Protein 9K4Q (pdb70)

Radius of gyration: 16.28 Å; Cα contacts (8 Å, |Δi|>4): 215; chains: 2; bounding box: 32×43×27 Å

Solvent-accessible surface area: 9450 Å² total; per-residue (Å²): 72,34,75,22,92,87,2,0,80,43,0,6,109,10,0,107,109,52,49,63,139,80,0,8,74,0,0,69,94,0,37,104,16,182,44,40,204,58,1,17,102,17,0,0,62,34,15,83,116,46,70,82,16,83,0,0,50,55,1,6,24,0,1,1,0,56,68,57,62,92,117,133,59,0,63,105,17,0,73,109,0,13,102,66,7,84,134,142,58,170,93,6,91,118,28,0,76,51,1,4,82,6,0,108,106,51,64,74,125,59,0,15,78,0,0,88,102,0,37,108,11,175,47,27,180,46,1,16,77,20,1,1,81,20,16,77,107,43,62,102,11,53,0,0,47,39,1,6,24,0,1,3,0,48,76,62,67,88,71,133,43,0,62,118,17,0,91,90,0,15,85,61,6,89,145,131,61,186

B-factor: mean 25.42, std 8.66, range [9.11, 54.45]

Foldseek 3Di:
DDFPLVLLVLLLVLCVVVPVVLLNVLSVQLSVDDDLVSNLVSLVVSCVVPVPDPSSVLSNVLSVCVVVVNRVVSSVSSVVVSVVSVVVVD/DLLVLLVLLLVLCVVVPPVLLNVLSVQLSVDPDLVSNLVSLVVSCVVPVPDPSSVLSNVLSVCVVVVNNVVSSVSSVVVSVVSVVVVD

Secondary structure (DSSP, 8-state):
--SHHHHHHHHHHHHHHHT-HHHHHHHHHHHT-SSHHHHHHHHHHHHHH-TT-HHHHHHHHHHHHHHTT-HHHHHHHHHHHHHHHHHHH-/-HHHHHHHHHHHHHHTT-HHHHHHHHHHHT-SSHHHHHHHHHHHHHH-TT-HHHHHHHHHHHHHHTT-HHHHHHHHHHHHHHHHHHH-

Sequence (178 aa):
GGTFKELLEEVEKLAKQLGYEEAVEAVKKVKNSKSTREEMQIVVEYLRIDPDNIVLRKLDFAVHLKDQGKEEEAKKVLEKLIEELKKQLETFKELLEEVEKLAKQLGYEEAVEAVKKVKNSKSTREEMQIVVEYLRIDPDNIVLRKLDFAVHLKDQGKE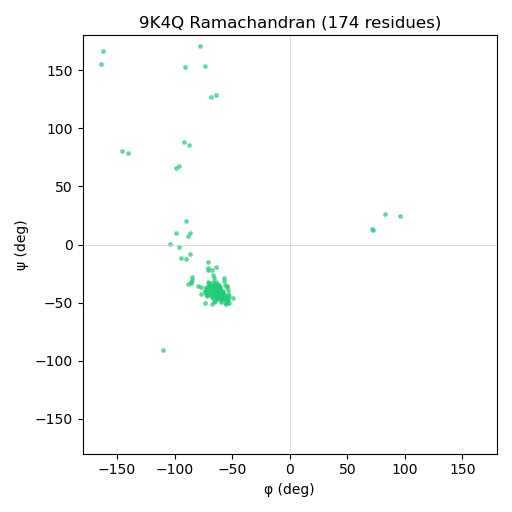EEAKKVLEKLIEELKKQLE

Nearest PDB structures (foldseek):
  8zmg-assembly2_B  TM=5.095E-01  e=8.876E-01  Homo sapiens
  3wfp-assembly9_A  TM=4.619E-01  e=6.944E+00  Aquifex aeolicus VF5
  2rld-assembly1_B  TM=3.821E-01  e=8.242E+00  Bacteroides thetaiotaomicron VPI-5482
  7udj-assembly1_H  TM=3.361E-01  e=1.343E+00  synthetic construct
  2rld-assembly1_B  TM=3.821E-01  e=7.577E+00  Bacteroides thetaiotaomicron VPI-5482

Structure (mmCIF, N/CA/C/O backbone):
data_9K4Q
#
_entry.id   9K4Q
#
_cell.length_a   30.643
_cell.length_b   93.272
_cell.length_c   31.779
_cell.angle_alpha   90.00
_cell.angle_beta   118.72
_cell.angle_gamma   90.00
#
_symmetry.space_group_name_H-M   'P 1 21 1'
#
loop_
_entity.id
_entity.type
_entity.pdbx_description
1 polymer C2-Zn1-HEHE-2
2 non-polymer 'ZINC ION'
3 water water
#
loop_
_atom_site.group_PDB
_atom_site.id
_atom_site.type_symbol
_atom_site.label_atom_id
_atom_site.label_alt_id
_atom_site.label_comp_id
_atom_site.label_asym_id
_atom_site.label_entity_id
_atom_site.label_seq_id
_atom_site.pdbx_PDB_ins_code
_atom_site.Cartn_x
_atom_site.Cartn_y
_atom_site.Cartn_z
_atom_site.occupancy
_atom_site.B_iso_or_equiv
_atom_site.auth_seq_id
_atom_site.auth_comp_id
_atom_site.auth_asym_id
_atom_site.auth_atom_id
_atom_site.pdbx_PDB_model_num
ATOM 1 N N . GLY A 1 22 ? 4.781 -22.237 15.611 1.00 37.38 3 GLY A N 1
ATOM 2 C CA . GLY A 1 22 ? 4.498 -21.602 16.885 1.00 37.27 3 GLY A CA 1
ATOM 3 C C . GLY A 1 22 ? 5.747 -21.257 17.669 1.00 38.57 3 GLY A C 1
ATOM 4 O O . GLY A 1 22 ? 5.671 -20.805 18.814 1.00 37.27 3 GLY A O 1
ATOM 5 N N . GLY A 1 23 ? 6.908 -21.450 17.055 1.00 39.21 4 GLY A N 1
ATOM 6 C CA . GLY A 1 23 ? 8.141 -21.236 17.784 1.00 30.81 4 GLY A CA 1
ATOM 7 C C . GLY A 1 23 ? 8.950 -20.035 17.348 1.00 27.15 4 GLY A C 1
ATOM 8 O O . GLY A 1 23 ? 8.798 -18.933 17.888 1.00 30.57 4 GLY A O 1
ATOM 9 N N . THR A 1 24 ? 9.851 -20.254 16.399 1.00 25.83 5 THR A N 1
ATOM 10 C CA . THR A 1 24 ? 10.740 -19.209 15.939 1.00 26.18 5 THR A CA 1
ATOM 11 C C . THR A 1 24 ? 10.001 -18.259 14.994 1.00 24.01 5 THR A C 1
ATOM 12 O O . THR A 1 24 ? 8.862 -18.505 14.582 1.00 19.06 5 THR A O 1
ATOM 16 N N . PHE A 1 25 ? 10.682 -17.156 14.662 1.00 21.93 6 PHE A N 1
ATOM 17 C CA . PHE A 1 25 ? 10.155 -16.166 13.723 1.00 20.40 6 PHE A CA 1
ATOM 18 C C . PHE A 1 25 ? 9.744 -16.828 12.415 1.00 18.22 6 PHE A C 1
ATOM 19 O O . PHE A 1 25 ? 8.700 -16.503 11.842 1.00 17.42 6 PHE A O 1
ATOM 27 N N . LYS A 1 26 ? 10.534 -17.796 11.953 1.00 24.67 7 LYS A N 1
ATOM 28 C CA . LYS A 1 26 ? 10.245 -18.447 10.680 1.00 23.22 7 LYS A CA 1
ATOM 29 C C . LYS A 1 26 ? 9.053 -19.394 10.788 1.00 20.21 7 LYS A C 1
ATOM 30 O O . LYS A 1 26 ? 8.234 -19.473 9.861 1.00 17.55 7 LYS A O 1
ATOM 36 N N . GLU A 1 27 ? 8.953 -20.148 11.890 1.00 21.54 8 GLU A N 1
ATOM 37 C CA . GLU A 1 27 ? 7.807 -21.042 12.057 1.00 21.13 8 GLU A CA 1
ATOM 38 C C . GLU A 1 27 ? 6.526 -20.249 12.199 1.00 20.96 8 GLU A C 1
ATOM 39 O O . GLU A 1 27 ? 5.478 -20.646 11.677 1.00 18.28 8 GLU A O 1
ATOM 45 N N . LEU A 1 28 ? 6.587 -19.131 12.930 1.00 18.38 9 LEU A N 1
ATOM 46 C CA . LEU A 1 28 ? 5.426 -18.259 13.018 1.00 18.44 9 LEU A CA 1
ATOM 47 C C . LEU A 1 28 ? 5.058 -17.732 11.644 1.00 18.85 9 LEU A C 1
ATOM 48 O O . LEU A 1 28 ? 3.871 -17.578 11.323 1.00 19.52 9 LEU A O 1
ATOM 53 N N . LEU A 1 29 ? 6.072 -17.440 10.820 1.00 17.09 10 LEU A N 1
ATOM 54 C CA . LEU A 1 29 ? 5.825 -17.003 9.448 1.00 15.81 10 LEU A CA 1
ATOM 55 C C . LEU A 1 29 ? 5.205 -18.116 8.617 1.00 17.07 10 LEU A C 1
ATOM 56 O O . LEU A 1 29 ? 4.340 -17.862 7.776 1.00 16.23 10 LEU A O 1
ATOM 61 N N . GLU A 1 30 ? 5.643 -19.362 8.824 1.00 19.65 11 GLU A N 1
ATOM 62 C CA . GLU A 1 30 ? 5.040 -20.465 8.084 1.00 22.18 11 GLU A CA 1
ATOM 63 C C . GLU A 1 30 ? 3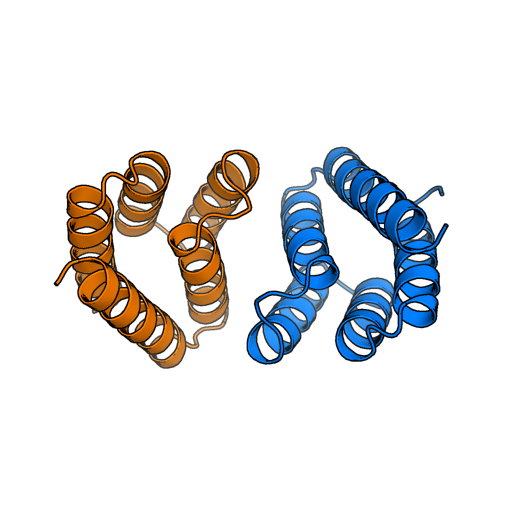.567 -20.605 8.424 1.00 18.20 11 GLU A C 1
ATOM 64 O O . GLU A 1 30 ? 2.736 -20.883 7.549 1.00 20.81 11 GLU A O 1
ATOM 70 N N . GLU A 1 31 ? 3.224 -20.411 9.692 1.00 14.74 12 GLU A N 1
ATOM 71 C CA . GLU A 1 31 ? 1.835 -20.519 10.107 1.00 17.96 12 GLU A CA 1
ATOM 72 C C . GLU A 1 31 ? 0.991 -19.372 9.549 1.00 22.51 12 GLU A C 1
ATOM 73 O O . GLU A 1 31 ? -0.141 -19.593 9.101 1.00 17.31 12 GLU A O 1
ATOM 79 N N . VAL A 1 32 ? 1.515 -18.142 9.565 1.00 18.26 13 VAL A N 1
ATOM 80 C CA . VAL A 1 32 ? 0.833 -17.035 8.886 1.00 18.43 13 VAL A CA 1
ATOM 81 C C . VAL A 1 32 ? 0.574 -17.388 7.419 1.00 18.60 13 VAL A C 1
ATOM 82 O O . VAL A 1 32 ? -0.512 -17.153 6.871 1.00 15.20 13 VAL A O 1
ATOM 86 N N . GLU A 1 33 ? 1.595 -17.925 6.758 1.00 18.76 14 GLU A N 1
ATOM 87 C CA . GLU A 1 33 ? 1.501 -18.224 5.341 1.00 20.49 14 GLU A CA 1
ATOM 88 C C . GLU A 1 33 ? 0.394 -19.236 5.063 1.00 21.96 14 GLU A C 1
ATOM 89 O O . GLU A 1 33 ? -0.329 -19.115 4.070 1.00 24.36 14 GLU A O 1
ATOM 95 N N . LYS A 1 34 ? 0.232 -20.225 5.946 1.00 24.11 15 LYS A N 1
ATOM 96 C CA . LYS A 1 34 ? -0.802 -21.238 5.747 1.00 28.08 15 LYS A CA 1
ATOM 97 C C . LYS A 1 34 ? -2.198 -20.677 6.005 1.00 28.84 15 LYS A C 1
ATOM 98 O O . LYS A 1 34 ? -3.140 -20.981 5.265 1.00 24.68 15 LYS A O 1
ATOM 104 N N . LEU A 1 35 ? -2.362 -19.878 7.059 1.00 25.33 16 LEU A N 1
ATOM 105 C CA . LEU A 1 35 ? -3.675 -19.300 7.332 1.00 25.50 16 LEU A CA 1
ATOM 106 C C . LEU A 1 35 ? -4.066 -18.282 6.264 1.00 23.97 16 LEU A C 1
ATOM 107 O O . LEU A 1 35 ? -5.215 -18.267 5.802 1.00 27.18 16 LEU A O 1
ATOM 112 N N . ALA A 1 36 ? -3.126 -17.427 5.857 1.00 22.70 17 ALA A N 1
ATOM 113 C CA . ALA A 1 36 ? -3.409 -16.454 4.811 1.00 20.84 17 ALA A CA 1
ATOM 114 C C . ALA A 1 36 ? -3.785 -17.156 3.513 1.00 28.24 17 ALA A C 1
ATOM 115 O O . ALA A 1 36 ? -4.700 -16.722 2.804 1.00 24.41 17 ALA A O 1
ATOM 117 N N . LYS A 1 37 ? -3.099 -18.260 3.205 1.00 24.97 18 LYS A N 1
ATOM 118 C CA . LYS A 1 37 ? -3.456 -19.072 2.042 1.00 28.93 18 LYS A CA 1
ATOM 119 C C . LYS A 1 37 ? -4.884 -19.585 2.153 1.00 31.49 18 LYS A C 1
ATOM 120 O O . LYS A 1 37 ? -5.672 -19.475 1.204 1.00 30.50 18 LYS A O 1
ATOM 126 N N . GLN A 1 38 ? -5.235 -20.143 3.317 1.00 24.38 19 GLN A N 1
ATOM 127 C CA . GLN A 1 38 ? -6.585 -20.651 3.521 1.00 30.35 19 GLN A CA 1
ATOM 128 C C . GLN A 1 38 ? -7.621 -19.548 3.351 1.00 33.52 19 GLN A C 1
ATOM 129 O O . GLN A 1 38 ? -8.694 -19.779 2.785 1.00 33.87 19 GLN A O 1
ATOM 135 N N . LEU A 1 39 ? -7.335 -18.346 3.864 1.00 30.54 20 LEU A N 1
ATOM 136 C CA . LEU A 1 39 ? -8.254 -17.229 3.664 1.00 30.12 20 LEU A CA 1
ATOM 137 C C . LEU A 1 39 ? -8.264 -16.739 2.219 1.00 34.90 20 LEU A C 1
ATOM 138 O O . LEU A 1 39 ? -9.243 -16.114 1.794 1.00 35.56 20 LEU A O 1
ATOM 143 N N . GLY A 1 40 ? -7.210 -17.007 1.451 1.00 37.37 21 GLY A N 1
ATOM 144 C CA . GLY A 1 40 ? -7.151 -16.548 0.077 1.00 33.38 21 GLY A CA 1
ATOM 145 C C . GLY A 1 40 ? -6.411 -15.249 -0.151 1.00 37.34 21 GLY A C 1
ATOM 146 O O . GLY A 1 40 ? -6.691 -14.553 -1.135 1.00 33.77 21 GLY A O 1
ATOM 147 N N . TYR A 1 41 ? -5.477 -14.892 0.732 1.00 31.36 22 TYR A N 1
ATOM 148 C CA . TYR A 1 41 ? -4.638 -13.705 0.565 1.00 28.63 22 TYR A CA 1
ATOM 149 C C . TYR A 1 41 ? -3.414 -14.080 -0.258 1.00 32.80 22 TYR A C 1
ATOM 150 O O . TYR A 1 41 ? -2.352 -14.380 0.292 1.00 33.15 22 TYR A O 1
ATOM 159 N N . GLU A 1 42 ? -3.530 -14.037 -1.590 1.00 27.68 23 GLU A N 1
ATOM 160 C CA . GLU A 1 42 ? -2.454 -14.583 -2.416 1.00 23.20 23 GLU A CA 1
ATOM 161 C C . GLU A 1 42 ? -1.214 -13.697 -2.396 1.00 24.86 23 GLU A C 1
ATOM 162 O O . GLU A 1 42 ? -0.093 -14.207 -2.330 1.00 24.44 23 GLU A O 1
ATOM 168 N N . GLU A 1 43 ? -1.385 -12.373 -2.499 1.00 23.92 24 GLU A N 1
ATOM 169 C CA . GLU A 1 43 ? -0.237 -11.470 -2.436 1.00 24.47 24 GLU A CA 1
ATOM 170 C C . GLU A 1 43 ? 0.502 -11.615 -1.110 1.00 23.99 24 GLU A C 1
ATOM 171 O O . GLU A 1 43 ? 1.736 -11.700 -1.071 1.00 20.32 24 GLU A O 1
ATOM 177 N N . ALA A 1 44 ? -0.244 -11.618 -0.008 1.00 22.94 25 ALA A N 1
ATOM 178 C CA . ALA A 1 44 ? 0.388 -11.681 1.305 1.00 25.27 25 ALA A CA 1
ATOM 179 C C . ALA A 1 44 ? 1.088 -13.017 1.501 1.00 20.83 25 ALA A C 1
ATOM 180 O O . ALA A 1 44 ? 2.155 -13.078 2.120 1.00 22.65 25 ALA A O 1
ATOM 182 N N . VAL A 1 45 ? 0.506 -14.094 0.962 1.00 22.31 26 VAL A N 1
ATOM 183 C CA . VAL A 1 45 ? 1.145 -15.409 1.004 1.00 24.98 26 VAL A CA 1
ATOM 184 C C . VAL A 1 45 ? 2.536 -15.347 0.385 1.00 22.17 26 VAL A C 1
ATOM 185 O O . VAL A 1 45 ? 3.516 -15.830 0.965 1.00 25.15 26 VAL A O 1
ATOM 189 N N . GLU A 1 46 ? 2.646 -14.734 -0.794 1.00 21.32 27 GLU A N 1
ATOM 190 C CA . GLU A 1 46 ? 3.927 -14.684 -1.489 1.00 23.11 27 GLU A CA 1
ATOM 191 C C . GLU A 1 46 ? 4.919 -13.770 -0.785 1.00 23.29 27 GLU A C 1
ATOM 192 O O . GLU A 1 46 ? 6.124 -14.047 -0.766 1.00 23.10 27 GLU A O 1
ATOM 198 N N . ALA A 1 47 ? 4.442 -12.659 -0.226 1.00 20.19 28 ALA A N 1
ATOM 199 C CA . ALA A 1 47 ? 5.325 -11.805 0.558 1.00 19.34 28 ALA A CA 1
ATOM 200 C C . ALA A 1 47 ? 5.845 -12.540 1.787 1.00 15.93 28 ALA A C 1
ATOM 201 O O . ALA A 1 47 ? 7.049 -12.514 2.070 1.00 19.07 28 ALA A O 1
ATOM 203 N N . VAL A 1 48 ? 4.955 -13.220 2.523 1.00 18.14 29 VAL A N 1
ATOM 204 C CA . VAL A 1 48 ? 5.386 -13.927 3.734 1.00 22.72 29 VAL A CA 1
ATOM 205 C C . VAL A 1 48 ? 6.367 -15.032 3.378 1.00 22.22 29 VAL A C 1
ATOM 206 O O . VAL A 1 48 ? 7.365 -15.249 4.078 1.00 22.01 29 VAL A O 1
ATOM 210 N N . LYS A 1 49 ? 6.080 -15.771 2.305 1.00 22.45 30 LYS A N 1
ATOM 211 C CA . LYS A 1 49 ? 6.995 -16.794 1.810 1.00 22.53 30 LYS A CA 1
ATOM 212 C C . LYS A 1 49 ? 8.372 -16.212 1.517 1.00 24.49 30 LYS A C 1
ATOM 213 O O . LYS A 1 49 ? 9.403 -16.799 1.873 1.00 27.24 30 LYS A O 1
ATOM 219 N N . LYS A 1 50 ? 8.404 -15.056 0.854 1.00 20.72 31 LYS A N 1
ATOM 220 C CA . LYS A 1 50 ? 9.672 -14.418 0.512 1.00 24.28 31 LYS A CA 1
ATOM 221 C C . LYS A 1 50 ? 10.369 -13.866 1.749 1.00 23.03 31 LYS A C 1
ATOM 222 O O . LYS A 1 50 ? 11.591 -13.988 1.885 1.00 22.01 31 LYS A O 1
ATOM 228 N N . VAL A 1 51 ? 9.619 -13.233 2.650 1.00 21.32 32 VAL A N 1
ATOM 229 C CA . VAL A 1 51 ? 10.227 -12.767 3.894 1.00 21.81 32 VAL A CA 1
ATOM 230 C C . VAL A 1 51 ? 10.843 -13.941 4.651 1.00 23.45 32 VAL A C 1
ATOM 231 O O . VAL A 1 51 ? 11.986 -13.866 5.119 1.00 23.65 32 VAL A O 1
ATOM 235 N N . LYS 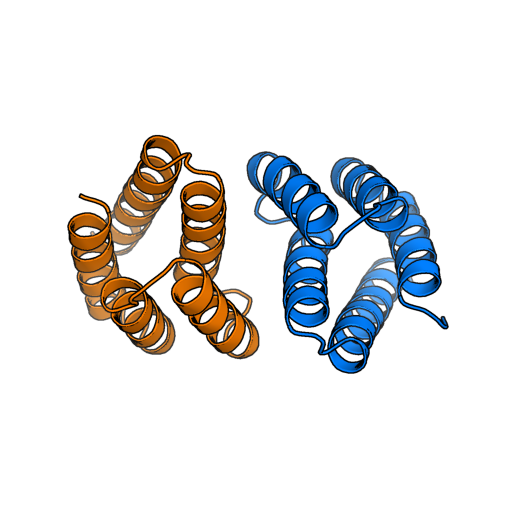A 1 52 ? 10.115 -15.058 4.737 1.00 23.87 33 LYS A N 1
ATOM 236 C CA . LYS A 1 52 ? 10.590 -16.216 5.492 1.00 25.37 33 LYS A CA 1
ATOM 237 C C . LYS A 1 52 ? 11.891 -16.768 4.916 1.00 30.92 33 LYS A C 1
ATOM 238 O O . LYS A 1 52 ? 12.776 -17.201 5.664 1.00 35.89 33 LYS A O 1
ATOM 244 N N . ASN A 1 53 ? 12.044 -16.735 3.595 1.00 32.55 34 ASN A N 1
ATOM 245 C CA . ASN A 1 53 ? 13.229 -17.278 2.942 1.00 34.19 34 ASN A CA 1
ATOM 246 C C . ASN A 1 53 ? 14.347 -16.246 2.780 1.00 35.67 34 ASN A C 1
ATOM 247 O O . ASN A 1 53 ? 15.247 -16.450 1.960 1.00 34.83 34 ASN A O 1
ATOM 252 N N . SER A 1 54 ? 14.333 -15.162 3.558 1.00 37.59 35 SER A N 1
ATOM 253 C CA . SER A 1 54 ? 15.229 -14.040 3.305 1.00 35.65 35 SER A CA 1
ATOM 254 C C . SER A 1 54 ? 16.549 -14.174 4.052 1.00 31.20 35 SER A C 1
ATOM 255 O O . SER A 1 54 ? 16.630 -14.776 5.126 1.00 34.32 35 SER A O 1
ATOM 258 N N . LYS A 1 55 ? 17.582 -13.564 3.474 1.00 30.36 36 LYS A N 1
ATOM 259 C CA . LYS A 1 55 ? 18.948 -13.624 3.972 1.00 36.33 36 LYS A CA 1
ATOM 260 C C . LYS A 1 55 ? 19.279 -12.515 4.960 1.00 34.54 36 LYS A C 1
ATOM 261 O O . LYS A 1 55 ? 20.314 -12.593 5.630 1.00 34.06 36 LYS A O 1
ATOM 267 N N . SER A 1 56 ? 18.432 -11.492 5.069 1.00 34.74 37 SER A N 1
ATOM 268 C CA . SER A 1 56 ? 18.757 -10.308 5.851 1.00 35.34 37 SER A CA 1
ATOM 269 C C . SER A 1 56 ? 17.481 -9.527 6.111 1.00 30.45 37 SER A C 1
ATOM 270 O O . SER A 1 56 ? 16.511 -9.616 5.353 1.00 26.23 37 SER A O 1
ATOM 273 N N . THR A 1 57 ? 17.500 -8.743 7.185 1.00 30.96 38 THR A N 1
ATOM 274 C CA . THR A 1 57 ? 16.356 -7.878 7.451 1.00 33.45 38 THR A CA 1
ATOM 275 C C . THR A 1 57 ? 16.228 -6.802 6.383 1.00 30.31 38 THR A C 1
ATOM 276 O O . THR A 1 57 ? 15.117 -6.329 6.116 1.00 32.66 38 THR A O 1
ATOM 280 N N . ARG A 1 58 ? 17.342 -6.432 5.745 1.00 27.52 39 ARG A N 1
ATOM 281 C CA . ARG A 1 58 ? 17.301 -5.504 4.621 1.00 27.33 39 ARG A CA 1
ATOM 282 C C . ARG A 1 58 ? 16.529 -6.083 3.443 1.00 27.64 39 ARG A C 1
ATOM 283 O O . ARG A 1 58 ? 15.796 -5.355 2.764 1.00 24.71 39 ARG A O 1
ATOM 291 N N . GLU A 1 59 ? 16.712 -7.380 3.160 1.00 25.51 40 GLU A N 1
ATOM 292 C CA . GLU A 1 59 ? 15.931 -8.047 2.118 1.00 24.49 40 GLU A CA 1
ATOM 293 C C . GLU A 1 59 ? 14.470 -8.184 2.524 1.00 23.98 40 GLU A C 1
ATOM 294 O O . GLU A 1 59 ? 13.573 -8.009 1.692 1.00 22.35 40 GLU A O 1
ATOM 300 N N . GLU A 1 60 ? 14.218 -8.540 3.788 1.00 20.85 41 GLU A N 1
ATOM 301 C CA . GLU A 1 60 ? 12.850 -8.709 4.273 1.00 19.94 41 GLU A CA 1
ATOM 302 C C . GLU A 1 60 ? 12.042 -7.438 4.069 1.00 20.36 41 GLU A C 1
ATOM 303 O O . GLU A 1 60 ? 10.890 -7.474 3.618 1.00 15.71 41 GLU A O 1
ATOM 309 N N . MET A 1 61 ? 12.646 -6.301 4.414 1.00 19.46 42 MET A N 1
ATOM 310 C CA . MET A 1 61 ? 12.008 -5.004 4.255 1.00 20.20 42 MET A CA 1
ATOM 311 C C . MET A 1 61 ? 11.825 -4.653 2.786 1.00 19.54 42 MET A C 1
ATOM 312 O O . MET A 1 61 ? 10.823 -4.034 2.412 1.00 18.93 42 MET A O 1
ATOM 317 N N . GLN A 1 62 ? 12.798 -5.017 1.944 1.00 19.02 43 GLN A N 1
ATOM 318 C CA . GLN A 1 62 ? 12.651 -4.824 0.506 1.00 22.25 43 GLN A CA 1
ATOM 319 C C . GLN A 1 62 ? 11.414 -5.540 -0.024 1.00 19.28 43 GLN A C 1
ATOM 320 O O . GLN A 1 62 ? 10.677 -4.984 -0.840 1.00 19.17 43 GLN A O 1
ATOM 326 N N . ILE A 1 63 ? 11.153 -6.762 0.454 1.00 18.18 44 ILE A N 1
ATOM 327 C CA . ILE A 1 63 ? 9.981 -7.516 0.007 1.00 13.00 44 ILE A CA 1
ATOM 328 C C . ILE A 1 63 ? 8.694 -6.856 0.492 1.00 17.70 44 ILE A C 1
ATOM 329 O O . ILE A 1 63 ? 7.749 -6.645 -0.279 1.00 16.39 44 ILE A O 1
ATOM 334 N N . VAL A 1 64 ? 8.622 -6.564 1.791 1.00 14.91 45 VAL A N 1
ATOM 335 C CA . VAL A 1 64 ? 7.451 -5.889 2.354 1.00 16.95 45 VAL A CA 1
ATOM 336 C C . VAL A 1 64 ? 7.078 -4.660 1.531 1.00 15.00 45 VAL A C 1
ATOM 337 O O . VAL A 1 64 ? 5.907 -4.447 1.191 1.00 14.75 45 VAL A O 1
ATOM 341 N N . VAL A 1 65 ? 8.072 -3.843 1.187 1.00 16.60 46 VAL A N 1
ATOM 342 C CA . VAL A 1 65 ? 7.794 -2.592 0.482 1.00 20.70 46 VAL A CA 1
ATOM 343 C C . VAL A 1 65 ? 7.194 -2.861 -0.893 1.00 18.92 46 VAL A C 1
ATOM 344 O O . VAL A 1 65 ? 6.237 -2.192 -1.306 1.00 17.66 46 VAL A O 1
ATOM 348 N N . GLU A 1 66 ? 7.740 -3.831 -1.632 1.00 21.34 47 GLU A N 1
ATOM 349 C CA . GLU A 1 66 ? 7.181 -4.107 -2.954 1.00 17.53 47 GLU A CA 1
ATOM 350 C C . GLU A 1 66 ? 5.730 -4.560 -2.858 1.00 20.68 47 GLU A C 1
ATOM 351 O O . GLU A 1 66 ? 4.912 -4.200 -3.709 1.00 19.12 47 GLU A O 1
ATOM 357 N N . TYR A 1 67 ? 5.375 -5.290 -1.795 1.00 20.48 48 TYR A N 1
ATOM 358 C CA . TYR A 1 67 ? 4.008 -5.768 -1.645 1.00 15.84 48 TYR A CA 1
ATOM 359 C C . TYR A 1 67 ? 3.087 -4.734 -1.005 1.00 18.49 48 TYR A C 1
ATOM 360 O O . TYR A 1 67 ? 1.881 -4.754 -1.275 1.00 19.54 48 TYR A O 1
ATOM 369 N N . LEU A 1 68 ? 3.615 -3.828 -0.173 1.00 17.28 49 LEU A N 1
ATOM 370 C CA . LEU A 1 68 ? 2.808 -2.696 0.296 1.00 19.80 49 LEU A CA 1
ATOM 371 C C . LEU A 1 68 ? 2.347 -1.821 -0.866 1.00 21.43 49 LEU A C 1
ATOM 372 O O . LEU A 1 68 ? 1.254 -1.246 -0.829 1.00 21.56 49 LEU A O 1
ATOM 377 N N . ARG A 1 69 ? 3.188 -1.665 -1.885 1.00 20.78 50 ARG A N 1
ATOM 378 C CA . ARG A 1 69 ? 2.786 -0.863 -3.038 1.00 23.85 50 ARG A CA 1
ATOM 379 C C . ARG A 1 69 ? 1.551 -1.457 -3.710 1.00 26.87 50 ARG A C 1
ATOM 380 O O . ARG A 1 69 ? 0.637 -0.726 -4.110 1.00 32.46 50 ARG A O 1
ATOM 388 N N . ILE A 1 70 ? 1.492 -2.784 -3.798 1.00 24.70 51 ILE A N 1
ATOM 389 C CA . ILE A 1 70 ? 0.430 -3.482 -4.521 1.00 22.24 51 ILE A CA 1
ATOM 390 C C . ILE A 1 70 ? -0.866 -3.506 -3.720 1.00 26.66 51 ILE A C 1
ATOM 391 O O . ILE A 1 70 ? -1.954 -3.329 -4.284 1.00 29.00 51 ILE A O 1
ATOM 396 N N . ASP A 1 71 ? -0.783 -3.757 -2.406 1.00 25.26 52 ASP A N 1
ATOM 397 C CA . ASP A 1 71 ? -1.962 -3.925 -1.548 1.00 26.98 52 ASP A CA 1
ATOM 398 C C . ASP A 1 71 ? -1.725 -3.255 -0.203 1.00 28.76 52 ASP A C 1
ATOM 399 O O . ASP A 1 71 ? -1.454 -3.918 0.804 1.00 21.86 52 ASP A O 1
ATOM 404 N N . PRO A 1 72 ? -1.857 -1.926 -0.134 1.00 32.78 53 PRO A N 1
ATOM 405 C CA . PRO A 1 72 ? -1.423 -1.196 1.071 1.00 31.03 53 PRO A CA 1
ATOM 406 C C . PRO A 1 72 ? -2.301 -1.426 2.291 1.00 33.52 53 PRO A C 1
ATOM 407 O O . PRO A 1 72 ? -1.870 -1.098 3.405 1.00 36.91 53 PRO A O 1
ATOM 411 N N . ASP A 1 73 ? -3.503 -1.975 2.133 1.00 30.24 54 ASP A N 1
ATOM 412 C CA . ASP A 1 73 ? -4.417 -2.130 3.253 1.00 32.29 54 ASP A CA 1
ATOM 413 C C . ASP A 1 73 ? -4.498 -3.556 3.765 1.00 30.30 54 ASP A C 1
ATOM 414 O O . ASP A 1 73 ? -5.254 -3.815 4.704 1.00 34.31 54 ASP A O 1
ATOM 419 N N . ASN A 1 74 ? -3.752 -4.483 3.175 1.00 28.73 55 ASN A N 1
ATOM 420 C CA . ASN A 1 74 ? -3.823 -5.872 3.600 1.00 24.57 55 ASN A CA 1
ATOM 421 C C . ASN A 1 74 ? -3.330 -6.009 5.033 1.00 25.50 55 ASN A C 1
ATOM 422 O O . ASN A 1 74 ? -2.235 -5.554 5.361 1.00 18.53 55 ASN A O 1
ATOM 427 N N . ILE A 1 75 ? -4.129 -6.665 5.877 1.00 23.72 56 ILE A N 1
ATOM 428 C CA . ILE A 1 75 ? -3.824 -6.732 7.304 1.00 21.76 56 ILE A CA 1
ATOM 429 C C . ILE A 1 75 ? -2.561 -7.549 7.546 1.00 21.30 56 ILE A C 1
ATOM 430 O O . ILE A 1 75 ? -1.758 -7.234 8.438 1.00 20.81 56 ILE A O 1
ATOM 435 N N . VAL A 1 76 ? -2.351 -8.597 6.748 1.00 18.93 57 VAL A N 1
ATOM 436 C CA . VAL A 1 76 ? -1.160 -9.424 6.915 1.00 17.65 57 VAL A CA 1
ATOM 437 C C . VAL A 1 76 ? 0.086 -8.628 6.560 1.00 16.02 57 VAL A C 1
ATOM 438 O O . VAL A 1 76 ? 1.082 -8.648 7.290 1.00 14.61 57 VAL A O 1
ATOM 442 N N . LEU A 1 77 ? 0.046 -7.907 5.437 1.00 15.43 58 LEU A N 1
ATOM 443 C CA . LEU A 1 77 ? 1.181 -7.076 5.049 1.00 16.31 58 LEU A CA 1
ATOM 444 C C . LEU A 1 77 ? 1.480 -6.005 6.097 1.00 13.50 58 LEU A C 1
ATOM 445 O O . LEU A 1 77 ? 2.648 -5.699 6.351 1.00 11.60 58 LEU A O 1
ATOM 450 N N . ARG A 1 78 ? 0.444 -5.394 6.681 1.00 14.46 59 ARG A N 1
ATOM 451 C CA . ARG A 1 78 ? 0.686 -4.335 7.668 1.00 18.17 59 ARG A CA 1
ATOM 452 C C . ARG A 1 78 ? 1.379 -4.872 8.910 1.00 12.00 59 ARG A C 1
ATOM 453 O O . ARG A 1 78 ? 2.284 -4.225 9.455 1.00 14.87 59 ARG A O 1
ATOM 461 N N . LYS A 1 79 ? 0.953 -6.038 9.397 1.00 16.39 60 LYS A N 1
ATOM 462 C CA . LYS A 1 79 ? 1.558 -6.598 10.606 1.00 12.43 60 LYS A CA 1
ATOM 463 C C . LYS A 1 79 ? 2.949 -7.143 10.321 1.00 12.38 60 LYS A C 1
ATOM 464 O O . LYS A 1 79 ? 3.860 -6.987 11.142 1.00 13.10 60 LYS A O 1
ATOM 470 N N . LEU A 1 80 ? 3.124 -7.778 9.154 1.00 10.74 61 LEU A N 1
ATOM 471 C CA . LEU A 1 80 ? 4.440 -8.214 8.693 1.00 11.09 61 LEU A CA 1
ATOM 472 C C . LEU A 1 80 ? 5.422 -7.060 8.642 1.00 10.64 61 LEU A C 1
ATOM 473 O O . LEU A 1 80 ? 6.578 -7.198 9.051 1.00 9.11 61 LEU A O 1
ATOM 478 N N . ASP A 1 81 ? 5.005 -5.932 8.059 1.00 10.78 62 ASP A N 1
ATOM 479 C CA . ASP A 1 81 ? 5.876 -4.764 8.036 1.00 12.82 62 ASP A CA 1
ATOM 480 C C . ASP A 1 81 ? 6.295 -4.379 9.449 1.00 9.55 62 ASP A C 1
ATOM 481 O O . ASP A 1 81 ? 7.476 -4.138 9.723 1.00 9.18 62 ASP A O 1
ATOM 486 N N . PHE A 1 82 ? 5.339 -4.326 10.368 1.00 10.60 63 PHE A N 1
ATOM 487 C CA . PHE A 1 82 ? 5.683 -3.926 11.727 1.00 11.59 63 PHE A CA 1
ATOM 488 C C . PHE A 1 82 ? 6.627 -4.949 12.366 1.00 11.55 63 PHE A C 1
ATOM 489 O O . PHE A 1 82 ? 7.642 -4.579 12.964 1.00 11.63 63 PHE A O 1
ATOM 497 N N . ALA A 1 83 ? 6.330 -6.242 12.213 1.00 11.91 64 ALA A N 1
ATOM 498 C CA . ALA A 1 83 ? 7.195 -7.270 12.798 1.00 10.72 64 ALA A CA 1
ATOM 499 C C . ALA A 1 83 ? 8.608 -7.193 12.239 1.00 14.13 64 ALA A C 1
ATOM 500 O O . ALA A 1 83 ? 9.584 -7.426 12.964 1.00 15.20 64 ALA A O 1
ATOM 502 N N . VAL A 1 84 ? 8.744 -6.879 10.947 1.00 11.89 65 VAL A N 1
ATOM 503 C CA . VAL A 1 84 ? 10.076 -6.789 10.352 1.00 12.62 65 VAL A CA 1
ATOM 504 C C . VAL A 1 84 ? 10.820 -5.573 10.891 1.00 13.18 65 VAL A C 1
ATOM 505 O O . VAL A 1 84 ? 12.037 -5.621 11.126 1.00 13.49 65 VAL A O 1
ATOM 509 N N . HIS A 1 85 ? 10.110 -4.454 11.070 1.00 11.63 66 HIS A N 1
ATOM 510 C CA . HIS A 1 85 ? 10.686 -3.303 11.767 1.00 13.81 66 HIS A CA 1
ATOM 511 C C . HIS A 1 85 ? 11.247 -3.705 13.124 1.00 13.90 66 HIS A C 1
ATOM 512 O O . HIS A 1 85 ? 12.389 -3.375 13.468 1.00 19.50 66 HIS A O 1
ATOM 519 N N . LEU A 1 86 ? 10.441 -4.410 13.915 1.00 12.67 67 LEU A N 1
ATOM 520 C CA . LEU A 1 86 ? 10.882 -4.812 15.248 1.00 15.62 67 LEU A CA 1
ATOM 521 C C . LEU A 1 86 ? 12.105 -5.716 15.168 1.00 22.59 67 LEU A C 1
ATOM 522 O O . LEU A 1 86 ? 13.086 -5.520 15.902 1.00 19.47 67 LEU A O 1
ATOM 527 N N . LYS A 1 87 ? 12.071 -6.704 14.263 1.00 20.66 68 LYS A N 1
ATOM 528 C CA . LYS A 1 87 ? 13.242 -7.545 14.032 1.00 20.68 68 LYS A CA 1
ATOM 529 C C . LYS A 1 87 ? 14.443 -6.698 13.628 1.00 23.47 68 LYS A C 1
ATOM 530 O O . LYS A 1 87 ? 15.554 -6.893 14.137 1.00 27.09 68 LYS A O 1
ATOM 536 N N . ASP A 1 88 ? 14.225 -5.725 12.739 1.00 21.34 69 ASP A N 1
ATOM 537 C CA . ASP A 1 88 ? 15.277 -4.789 12.351 1.00 24.80 69 ASP A CA 1
ATOM 538 C C . ASP A 1 88 ? 15.903 -4.091 13.559 1.00 27.25 69 ASP A C 1
ATOM 539 O O . ASP A 1 88 ? 17.115 -3.858 13.584 1.00 33.51 69 ASP A O 1
ATOM 544 N N . GLN A 1 89 ? 15.110 -3.781 14.585 1.00 24.98 70 GLN A N 1
ATOM 545 C CA . GLN A 1 89 ? 15.626 -3.108 15.774 1.00 27.55 70 GLN A CA 1
ATOM 546 C C . GLN A 1 89 ? 16.190 -4.076 16.806 1.00 29.84 70 GLN A C 1
ATOM 547 O O . GLN A 1 89 ? 16.488 -3.662 17.933 1.00 27.93 70 GLN A O 1
ATOM 553 N N . GLY A 1 90 ? 16.337 -5.352 16.458 1.00 32.83 71 GLY A N 1
ATOM 554 C CA . GLY A 1 90 ? 16.791 -6.312 17.437 1.00 28.75 71 GLY A CA 1
ATOM 555 C C . GLY A 1 90 ? 15.770 -6.663 18.486 1.00 25.45 71 GLY A C 1
ATOM 556 O O . GLY A 1 90 ? 16.130 -7.264 19.501 1.00 25.14 71 GLY A O 1
ATOM 557 N N . LYS A 1 91 ? 14.507 -6.284 18.291 1.00 21.42 72 LYS A N 1
ATOM 558 C CA . LYS A 1 91 ? 13.430 -6.696 19.186 1.00 20.34 72 LYS A CA 1
ATOM 559 C C . LYS A 1 91 ? 12.737 -7.925 18.602 1.00 21.03 72 LYS A C 1
ATOM 560 O O . LYS A 1 91 ? 11.577 -7.897 18.188 1.00 16.97 72 LYS A O 1
ATOM 566 N N . GLU A 1 92 ? 13.491 -9.026 18.592 1.00 21.03 73 GLU A N 1
ATOM 567 C CA . GLU A 1 92 ? 12.995 -10.257 17.990 1.00 25.35 73 GLU A CA 1
ATOM 568 C C . GLU A 1 92 ? 11.784 -10.801 18.747 1.00 27.06 73 GLU A C 1
ATOM 569 O O . GLU A 1 92 ? 10.833 -11.294 18.131 1.00 26.34 73 GLU A O 1
ATOM 575 N N . GLU A 1 93 ? 11.772 -10.684 20.077 1.00 19.96 74 GLU A N 1
ATOM 576 C CA . GLU A 1 93 ? 10.666 -11.249 20.843 1.00 22.86 74 GLU A CA 1
ATOM 577 C C . GLU A 1 93 ? 9.384 -10.448 20.648 1.00 23.72 74 GLU A C 1
ATOM 578 O O . GLU A 1 93 ? 8.292 -11.027 20.597 1.00 21.00 74 GLU A O 1
ATOM 584 N N . GLU A 1 94 ? 9.479 -9.114 20.552 1.00 20.50 75 GLU A N 1
ATOM 585 C CA . GLU A 1 94 ? 8.268 -8.345 20.286 1.00 20.07 75 GLU A CA 1
ATOM 586 C C . GLU A 1 94 ? 7.759 -8.597 18.876 1.00 13.90 75 GLU A C 1
ATOM 587 O O . GLU A 1 94 ? 6.543 -8.633 18.661 1.00 16.32 75 GLU A O 1
ATOM 593 N N . ALA A 1 95 ? 8.670 -8.783 17.913 1.00 17.35 76 ALA A N 1
ATOM 594 C CA . ALA A 1 95 ? 8.281 -9.133 16.550 1.00 15.72 76 ALA A CA 1
ATOM 595 C C . ALA A 1 95 ? 7.511 -10.448 16.516 1.00 19.90 76 ALA A C 1
ATOM 596 O O . ALA A 1 95 ? 6.478 -10.564 15.840 1.00 17.95 76 ALA A O 1
ATOM 598 N N . LYS A 1 96 ? 8.005 -11.460 17.227 1.00 17.02 77 LYS A N 1
ATOM 599 C CA . LYS A 1 96 ? 7.271 -12.720 17.280 1.00 18.93 77 LYS A CA 1
ATOM 600 C C . LYS A 1 96 ? 5.900 -12.521 17.904 1.00 18.94 77 LYS A C 1
ATOM 601 O O . LYS A 1 96 ? 4.919 -13.124 17.462 1.00 16.64 77 LYS A O 1
ATOM 607 N N . LYS A 1 97 ? 5.811 -11.657 18.925 1.00 19.83 78 LYS A N 1
ATOM 608 C CA . LYS A 1 97 ? 4.533 -11.369 19.569 1.00 16.44 78 LYS A CA 1
ATOM 609 C C . LYS A 1 97 ? 3.543 -10.742 18.598 1.00 19.10 78 LYS A C 1
ATOM 610 O O . LYS A 1 97 ? 2.338 -11.016 18.677 1.00 17.24 78 LYS A O 1
ATOM 616 N N . VAL A 1 98 ? 4.026 -9.868 17.702 1.00 15.40 79 VAL A N 1
ATOM 617 C CA . VAL A 1 98 ? 3.170 -9.315 16.651 1.00 18.07 79 VAL A CA 1
ATOM 618 C C . VAL A 1 98 ? 2.617 -10.433 15.767 1.00 15.38 79 VAL A C 1
ATOM 619 O O . VAL A 1 98 ? 1.415 -10.495 15.497 1.00 17.71 79 VAL A O 1
ATOM 623 N N . LEU A 1 99 ? 3.487 -11.328 15.297 1.00 15.37 80 LEU A N 1
ATOM 624 C CA . LEU A 1 99 ? 3.024 -12.430 14.451 1.00 16.28 80 LEU A CA 1
ATOM 625 C C . LEU A 1 99 ? 2.047 -13.334 15.196 1.00 15.94 80 LEU A C 1
ATOM 626 O O . LEU A 1 99 ? 1.100 -13.866 14.603 1.00 13.08 80 LEU A O 1
ATOM 631 N N . GLU A 1 100 ? 2.271 -13.535 16.496 1.00 17.13 81 GLU A N 1
ATOM 632 C CA . GLU A 1 100 ? 1.351 -14.348 17.287 1.00 21.92 81 GLU A CA 1
ATOM 633 C C . GLU A 1 100 ? -0.024 -13.703 17.375 1.00 21.12 81 GLU A C 1
ATOM 634 O O . GLU A 1 100 ? -1.052 -14.393 17.310 1.00 19.54 81 GLU A O 1
ATOM 640 N N . LYS A 1 101 ? -0.062 -12.379 17.533 1.00 19.52 82 LYS A N 1
ATOM 641 C CA . LYS A 1 101 ? -1.329 -11.665 17.477 1.00 21.65 82 LYS A CA 1
ATOM 642 C C . LYS A 1 101 ? -1.962 -11.762 16.093 1.00 22.51 82 LYS A C 1
ATOM 643 O O . LYS A 1 101 ? -3.185 -11.900 15.973 1.00 21.84 82 LYS A O 1
ATOM 649 N N . LEU A 1 102 ? -1.153 -11.682 15.031 1.00 20.41 83 LEU A N 1
ATOM 650 C CA . LEU A 1 102 ? -1.717 -11.809 13.690 1.00 18.81 83 LEU A CA 1
ATOM 651 C C . LEU A 1 102 ? -2.280 -13.207 13.467 1.00 17.46 83 LEU A C 1
ATOM 652 O O . LEU A 1 102 ? -3.354 -13.369 12.871 1.00 18.08 83 LEU A O 1
ATOM 657 N N . ILE A 1 103 ? -1.571 -14.228 13.944 1.00 17.21 84 ILE A N 1
ATOM 658 C CA . ILE A 1 103 ? -2.047 -15.600 13.785 1.00 20.79 84 ILE A CA 1
ATOM 659 C C . ILE A 1 103 ? -3.391 -15.777 14.482 1.00 23.80 84 ILE A C 1
ATOM 660 O O . ILE A 1 103 ? -4.306 -16.429 13.953 1.00 21.53 84 ILE A O 1
ATOM 665 N N . GLU A 1 104 ? -3.527 -15.192 15.680 1.00 18.03 85 GLU A N 1
ATOM 666 C CA . GLU A 1 104 ? -4.793 -15.221 16.405 1.00 24.06 85 GLU A CA 1
ATOM 667 C C . GLU A 1 104 ? -5.915 -14.572 15.601 1.00 25.51 85 GLU A C 1
ATOM 668 O O . GLU A 1 104 ? -7.036 -15.091 15.564 1.00 32.67 85 GLU A O 1
ATOM 674 N N . GLU A 1 105 ? -5.641 -13.428 14.963 1.00 23.17 86 GLU A N 1
ATOM 675 C CA . GLU A 1 105 ? -6.667 -12.757 14.166 1.00 21.34 86 GLU A CA 1
ATOM 676 C C . GLU A 1 105 ? -7.071 -13.597 12.955 1.00 27.92 86 GLU A C 1
ATOM 677 O O . GLU A 1 105 ? -8.260 -13.683 12.616 1.00 24.53 86 GLU A O 1
ATOM 683 N N . LEU A 1 106 ? -6.089 -14.181 12.261 1.00 25.37 87 LEU A N 1
ATOM 684 C CA . LEU A 1 106 ? -6.383 -14.973 11.070 1.00 24.78 87 LEU A CA 1
ATOM 685 C C . LEU A 1 106 ? -7.173 -16.219 11.434 1.00 25.59 87 LEU A C 1
ATOM 686 O O . LEU A 1 106 ? -8.073 -16.632 10.695 1.00 24.44 87 LEU A O 1
ATOM 691 N N . LYS A 1 107 ? -6.840 -16.836 12.565 1.00 28.65 88 LYS A N 1
ATOM 692 C CA . LYS A 1 107 ? -7.605 -17.975 13.042 1.00 29.16 88 LYS A CA 1
ATOM 693 C C . LYS A 1 107 ? -9.017 -17.577 13.465 1.00 31.73 88 LYS A C 1
ATOM 694 O O . LYS A 1 107 ? -9.908 -18.431 13.483 1.00 35.26 88 LYS A O 1
ATOM 700 N N . LYS A 1 108 ? -9.247 -16.300 13.779 1.00 30.67 89 LYS A N 1
ATOM 701 C CA . LYS A 1 108 ? -10.587 -15.848 14.141 1.00 29.55 89 LYS A CA 1
ATOM 702 C C . LYS A 1 108 ? -11.491 -15.765 12.916 1.00 39.04 89 LYS A C 1
ATOM 703 O O . LYS A 1 108 ? -12.617 -16.275 12.929 1.00 35.30 89 LYS A O 1
ATOM 709 N N . GLN A 1 109 ? -11.020 -15.102 11.854 1.00 32.16 90 GLN A N 1
ATOM 710 C CA . GLN A 1 109 ? -11.765 -15.002 10.604 1.00 33.75 90 GL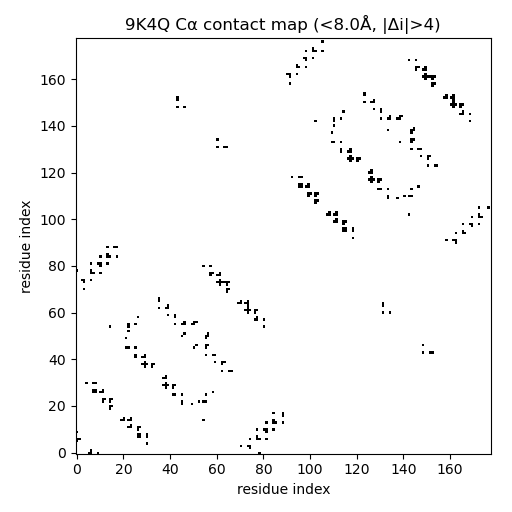N A CA 1
ATOM 711 C C . GLN A 1 109 ? -11.966 -16.362 9.944 1.00 36.56 90 GLN A C 1
ATOM 712 O O . GLN A 1 109 ? -12.871 -16.510 9.116 1.00 43.12 90 GLN A O 1
ATOM 718 N N . LEU A 1 110 ? -11.157 -17.358 10.308 1.00 36.47 91 LEU A N 1
ATOM 719 C CA . LEU A 1 110 ? -11.224 -18.675 9.685 1.00 35.47 91 LEU A CA 1
ATOM 720 C C . LEU A 1 110 ? -12.260 -19.582 10.338 1.00 39.70 91 LEU A C 1
ATOM 721 O O . LEU A 1 110 ? -12.864 -20.416 9.654 1.00 44.72 91 LEU A O 1
ATOM 726 N N . GLU A 1 111 ? -12.478 -19.439 11.638 1.00 39.65 92 GLU A N 1
ATOM 727 C CA . GLU A 1 111 ? -13.387 -20.307 12.363 1.00 38.28 92 GLU A CA 1
ATOM 728 C C . GLU A 1 111 ? -14.354 -19.494 13.212 1.00 42.47 92 GLU A C 1
ATOM 729 O O . GLU A 1 111 ? -15.181 -20.054 13.932 1.00 48.76 92 GLU A O 1
ATOM 735 N N . THR B 1 24 ? 9.902 20.076 -1.683 1.00 20.21 5 THR C N 1
ATOM 736 C CA . THR B 1 24 ? 10.837 19.140 -1.088 1.00 23.74 5 THR C CA 1
ATOM 737 C C . THR B 1 24 ? 10.086 18.144 -0.197 1.00 20.98 5 THR C C 1
ATOM 738 O O . THR B 1 24 ? 8.901 18.334 0.085 1.00 18.21 5 THR C O 1
ATOM 742 N N . PHE B 1 25 ? 10.777 17.065 0.190 1.00 21.45 6 PHE C N 1
ATOM 743 C CA . PHE B 1 25 ? 10.229 16.092 1.140 1.00 19.89 6 PHE C CA 1
ATOM 744 C C . PHE B 1 25 ? 9.789 16.770 2.442 1.00 18.88 6 PHE C C 1
ATOM 745 O O . PHE B 1 25 ? 8.659 16.580 2.906 1.00 21.88 6 PHE C O 1
ATOM 753 N N . LYS B 1 26 ? 10.675 17.563 3.045 1.00 17.78 7 LYS C N 1
ATOM 754 C CA . LYS B 1 26 ? 10.353 18.235 4.303 1.00 19.33 7 LYS C CA 1
ATOM 755 C C . LYS B 1 26 ? 9.229 19.260 4.130 1.00 21.03 7 LYS C C 1
ATOM 756 O O . LYS B 1 26 ? 8.419 19.458 5.044 1.00 17.86 7 LYS C O 1
ATOM 762 N N . GLU B 1 27 ? 9.183 19.949 2.985 1.00 17.28 8 GLU C N 1
ATOM 763 C CA . GLU B 1 27 ? 8.077 20.871 2.731 1.00 21.09 8 GLU C CA 1
ATOM 764 C C . GLU B 1 27 ? 6.760 20.125 2.579 1.00 20.66 8 GLU C C 1
ATOM 765 O O . GLU B 1 27 ? 5.711 20.597 3.040 1.00 20.16 8 GLU C O 1
ATOM 771 N N . LEU B 1 28 ? 6.790 18.966 1.919 1.00 13.67 9 LEU C N 1
ATOM 772 C CA . LEU B 1 28 ? 5.582 18.162 1.808 1.00 17.61 9 LEU C CA 1
ATOM 773 C C . LEU B 1 28 ? 5.175 17.623 3.168 1.00 17.00 9 LEU C C 1
ATOM 774 O O . LEU B 1 28 ? 3.980 17.543 3.475 1.00 16.01 9 LEU C O 1
ATOM 779 N N . LEU B 1 29 ? 6.159 17.224 3.984 1.00 18.36 10 LEU C N 1
ATOM 780 C CA . LEU B 1 29 ? 5.872 16.816 5.358 1.00 16.31 10 LEU C CA 1
ATOM 781 C C . LEU B 1 29 ? 5.177 17.930 6.129 1.00 15.87 10 LEU C C 1
ATOM 782 O O . LEU B 1 29 ? 4.264 17.669 6.916 1.00 13.25 10 LEU C O 1
ATOM 787 N N . GLU B 1 30 ? 5.607 19.178 5.928 1.00 16.87 11 GLU C N 1
ATOM 788 C CA . GLU B 1 30 ? 5.027 20.295 6.677 1.00 20.41 11 GLU C CA 1
ATOM 789 C C . GLU B 1 30 ? 3.564 20.516 6.305 1.00 18.02 11 GLU C C 1
ATOM 790 O O . GLU B 1 30 ? 2.732 20.801 7.175 1.00 17.77 11 GLU C O 1
ATOM 796 N N . GLU B 1 31 ? 3.231 20.399 5.019 1.00 13.19 12 GLU C N 1
ATOM 797 C CA . GLU B 1 31 ? 1.837 20.497 4.602 1.00 17.15 12 GLU C CA 1
ATOM 798 C C . GLU B 1 31 ? 1.000 19.351 5.170 1.00 18.53 12 GLU C C 1
ATOM 799 O O . GLU B 1 31 ? -0.127 19.574 5.632 1.00 15.27 12 GLU C O 1
ATOM 805 N N . VAL B 1 32 ? 1.526 18.117 5.132 1.00 12.30 13 VAL C N 1
ATOM 806 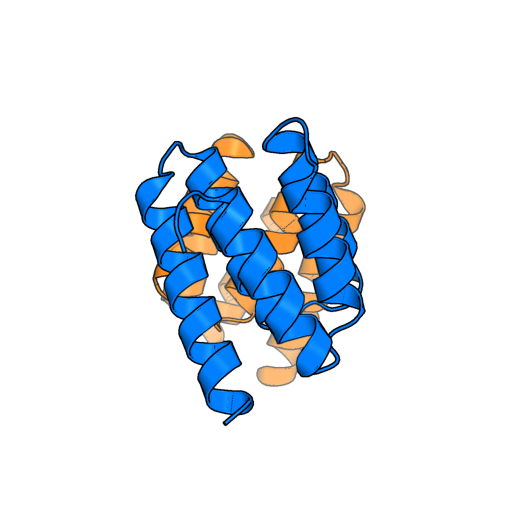C CA . VAL B 1 32 ? 0.847 16.980 5.767 1.00 13.65 13 VAL C CA 1
ATOM 807 C C . VAL B 1 32 ? 0.547 17.298 7.226 1.00 14.91 13 VAL C C 1
ATOM 808 O O . VAL B 1 32 ? -0.566 17.080 7.721 1.00 15.09 13 VAL C O 1
ATOM 812 N N . GLU B 1 33 ? 1.550 17.808 7.937 1.00 17.47 14 GLU C N 1
ATOM 813 C CA . GLU B 1 33 ? 1.379 18.093 9.355 1.00 17.60 14 GLU C CA 1
ATOM 814 C C . GLU B 1 33 ? 0.297 19.146 9.579 1.00 20.24 14 GLU C C 1
ATOM 815 O O . GLU B 1 33 ? -0.521 19.021 10.495 1.00 21.33 14 GLU C O 1
ATOM 821 N N . LYS B 1 34 ? 0.260 20.177 8.735 1.00 18.79 15 LYS C N 1
ATOM 822 C CA . LYS B 1 34 ? -0.779 21.198 8.867 1.00 22.99 15 LYS C CA 1
ATOM 823 C C . LYS B 1 34 ? -2.171 20.620 8.629 1.00 24.29 15 LYS C C 1
ATOM 824 O O . LYS B 1 34 ? -3.124 20.965 9.335 1.00 25.14 15 LYS C O 1
ATOM 830 N N . LEU B 1 35 ? -2.312 19.733 7.640 1.00 19.46 16 LEU C N 1
ATOM 831 C CA . LEU B 1 35 ? -3.626 19.180 7.338 1.00 21.45 16 LEU C CA 1
ATOM 832 C C . LEU B 1 35 ? -4.074 18.197 8.408 1.00 23.48 16 LEU C C 1
ATOM 833 O O . LEU B 1 35 ? -5.252 18.182 8.790 1.00 23.98 16 LEU C O 1
ATOM 838 N N . ALA B 1 36 ? -3.155 17.355 8.888 1.00 18.59 17 ALA C N 1
ATOM 839 C CA . ALA B 1 36 ? -3.490 16.435 9.963 1.00 17.92 17 ALA C CA 1
ATOM 840 C C . ALA B 1 36 ? -3.816 17.184 11.244 1.00 24.76 17 ALA C C 1
ATOM 841 O O . ALA B 1 36 ? -4.640 16.720 12.039 1.00 23.10 17 ALA C O 1
ATOM 843 N N . LYS B 1 37 ? -3.158 18.320 11.466 1.00 20.57 18 LYS C N 1
ATOM 844 C CA . LYS B 1 37 ? -3.483 19.174 12.599 1.00 26.84 18 LYS C CA 1
ATOM 845 C C . LYS B 1 37 ? -4.877 19.760 12.442 1.00 26.66 18 LYS C C 1
ATOM 846 O O . LYS B 1 37 ? -5.694 19.701 13.370 1.00 31.92 18 LYS C O 1
ATOM 852 N N . GLN B 1 38 ? -5.165 20.336 11.267 1.00 25.12 19 GLN C N 1
ATOM 853 C CA . GLN B 1 38 ? -6.505 20.843 11.001 1.00 25.84 19 GLN C CA 1
ATOM 854 C C . GLN B 1 38 ? -7.553 19.750 11.163 1.00 31.34 19 GLN C C 1
ATOM 855 O O . GLN B 1 38 ? -8.703 20.041 11.512 1.00 34.14 19 GLN C O 1
ATOM 861 N N . LEU B 1 39 ? -7.176 18.495 10.917 1.00 28.07 20 LEU C N 1
ATOM 862 C CA . LEU B 1 39 ? -8.081 17.368 11.057 1.00 30.87 20 LEU C CA 1
ATOM 863 C C . LEU B 1 39 ? -8.124 16.806 12.468 1.00 32.26 20 LEU C C 1
ATOM 864 O O . LEU B 1 39 ? -8.957 15.937 12.742 1.00 37.77 20 LEU C O 1
ATOM 869 N N . GLY B 1 40 ? -7.252 17.261 13.363 1.00 31.01 21 GLY C N 1
ATOM 870 C CA . GLY B 1 40 ? -7.274 16.774 14.728 1.00 30.26 21 GLY C CA 1
ATOM 871 C C . GLY B 1 40 ? -6.562 15.461 14.957 1.00 34.66 21 GLY C C 1
ATOM 872 O O . GLY B 1 40 ? -6.914 14.732 15.890 1.00 37.57 21 GLY C O 1
ATOM 873 N N . TYR B 1 41 ? -5.575 15.131 14.120 1.00 31.29 22 TYR C N 1
ATOM 874 C CA . TYR B 1 41 ? -4.724 13.946 14.282 1.00 32.05 22 TYR C CA 1
ATOM 875 C C . TYR B 1 41 ? -3.479 14.318 15.074 1.00 33.28 22 TYR C C 1
ATOM 876 O O . TYR B 1 41 ? -2.433 14.618 14.495 1.00 32.39 22 TYR C O 1
ATOM 885 N N . GLU B 1 42 ? -3.538 14.248 16.404 1.00 29.40 23 GLU C N 1
ATOM 886 C CA . GLU B 1 42 ? -2.374 14.746 17.133 1.00 26.49 23 GLU C CA 1
ATOM 887 C C . GLU B 1 42 ? -1.222 13.745 17.177 1.00 27.06 23 GLU C C 1
ATOM 888 O O . GLU B 1 42 ? -0.062 14.161 17.101 1.00 23.86 23 GLU C O 1
ATOM 894 N N . GLU B 1 43 ? -1.489 12.437 17.269 1.00 25.18 24 GLU C N 1
ATOM 895 C CA . GLU B 1 43 ? -0.378 11.487 17.235 1.00 28.81 24 GLU C CA 1
ATOM 896 C C . GLU B 1 43 ? 0.344 11.557 15.900 1.00 25.87 24 GLU C C 1
ATOM 897 O O . GLU B 1 43 ? 1.583 11.552 15.846 1.00 21.52 24 GLU C O 1
ATOM 903 N N . ALA B 1 44 ? -0.420 11.612 14.812 1.00 21.88 25 ALA C N 1
ATOM 904 C CA . ALA B 1 44 ? 0.176 11.755 13.493 1.00 26.52 25 ALA C CA 1
ATOM 905 C C . ALA B 1 44 ? 0.985 13.042 13.405 1.00 22.27 25 ALA C C 1
ATOM 906 O O . ALA B 1 44 ? 2.098 13.048 12.869 1.00 22.73 25 ALA C O 1
ATOM 908 N N . VAL B 1 45 ? 0.458 14.138 13.956 1.00 22.93 26 VAL C N 1
ATOM 909 C CA . VAL B 1 45 ? 1.181 15.407 13.895 1.00 22.97 26 VAL C CA 1
ATOM 910 C C . VAL B 1 45 ? 2.549 15.255 14.535 1.00 21.40 26 VAL C C 1
ATOM 911 O O . VAL B 1 45 ? 3.568 15.631 13.942 1.00 21.53 26 VAL C O 1
ATOM 915 N N . GLU B 1 46 ? 2.592 14.618 15.718 1.00 19.86 27 GLU C N 1
ATOM 916 C CA . GLU B 1 46 ? 3.834 14.394 16.456 1.00 22.43 27 GLU C CA 1
ATOM 917 C C . GLU B 1 46 ? 4.861 13.630 15.627 1.00 20.70 27 GLU C C 1
ATOM 918 O O . GLU B 1 46 ? 6.048 13.978 15.626 1.00 22.63 27 GLU C O 1
ATOM 924 N N . ALA B 1 47 ? 4.432 12.562 14.948 1.00 16.65 28 ALA C N 1
ATOM 925 C CA . ALA B 1 47 ? 5.369 11.718 14.206 1.00 17.27 28 ALA C CA 1
ATOM 926 C C . ALA B 1 47 ? 5.886 12.423 12.956 1.00 16.39 28 ALA C C 1
ATOM 927 O O . ALA B 1 47 ? 7.081 12.367 12.657 1.00 16.41 28 ALA C O 1
ATOM 929 N N . VAL B 1 48 ? 4.996 13.071 12.206 1.00 16.91 29 VAL C N 1
ATOM 930 C CA . VAL B 1 48 ? 5.415 13.812 11.019 1.00 18.74 29 VAL C CA 1
ATOM 931 C C . VAL B 1 48 ? 6.430 14.879 11.398 1.00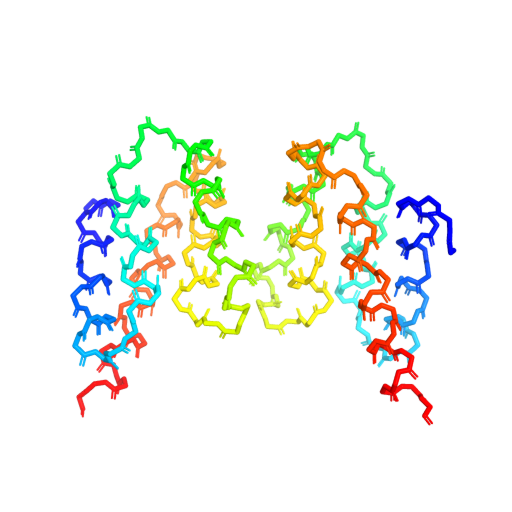 17.35 29 VAL C C 1
ATOM 932 O O . VAL B 1 48 ? 7.470 15.039 10.746 1.00 21.97 29 VAL C O 1
ATOM 936 N N . LYS B 1 49 ? 6.138 15.625 12.467 1.00 23.73 30 LYS C N 1
ATOM 937 C CA . LYS B 1 49 ? 7.059 16.644 12.955 1.00 21.88 30 LYS C CA 1
ATOM 938 C C . LYS B 1 49 ? 8.405 16.041 13.334 1.00 21.82 30 LYS C C 1
ATOM 939 O O . LYS B 1 49 ? 9.462 16.617 13.046 1.00 24.67 30 LYS C O 1
ATOM 945 N N . LYS B 1 50 ? 8.393 14.879 13.978 1.00 19.38 31 LYS C N 1
ATOM 946 C CA . LYS B 1 50 ? 9.653 14.264 14.376 1.00 18.31 31 LYS C CA 1
ATOM 947 C C . LYS B 1 50 ? 10.400 13.704 13.174 1.00 18.61 31 LYS C C 1
ATOM 948 O O . LYS B 1 50 ? 11.631 13.757 13.125 1.00 20.87 31 LYS C O 1
ATOM 954 N N . VAL B 1 51 ? 9.681 13.156 12.194 1.00 19.53 32 VAL C N 1
ATOM 955 C CA . VAL B 1 51 ? 10.353 12.697 10.981 1.00 19.75 32 VAL C CA 1
ATOM 956 C C . VAL B 1 51 ? 10.924 13.889 10.216 1.00 22.40 32 VAL C C 1
ATOM 957 O O . VAL B 1 51 ? 12.053 13.839 9.718 1.00 20.48 32 VAL C O 1
ATOM 961 N N . LYS B 1 52 ? 10.145 14.976 10.114 1.00 24.22 33 LYS C N 1
ATOM 962 C CA . LYS B 1 52 ? 10.591 16.196 9.434 1.00 27.51 33 LYS C CA 1
ATOM 963 C C . LYS B 1 52 ? 11.891 16.720 10.028 1.00 29.83 33 LYS C C 1
ATOM 964 O O . LYS B 1 52 ? 12.748 17.233 9.299 1.00 30.12 33 LYS C O 1
ATOM 970 N N . ASN B 1 53 ? 12.075 16.563 11.337 1.00 31.85 34 ASN C N 1
ATOM 971 C CA . ASN B 1 53 ? 13.256 17.049 12.033 1.00 28.99 34 ASN C CA 1
ATOM 972 C C . ASN B 1 53 ? 14.295 15.953 12.265 1.00 32.74 34 ASN C C 1
ATOM 973 O O . ASN B 1 53 ? 15.266 16.174 12.997 1.00 28.82 34 ASN C O 1
ATOM 978 N N . SER B 1 54 ? 14.121 14.783 11.653 1.00 32.53 35 SER C N 1
ATOM 979 C CA . SER B 1 54 ? 15.080 13.698 11.809 1.00 29.18 35 SER C CA 1
ATOM 980 C C . SER B 1 54 ? 16.361 13.977 11.038 1.00 27.57 35 SER C C 1
ATOM 981 O O . SER B 1 54 ? 16.366 14.681 10.028 1.00 32.69 35 SER C O 1
ATOM 984 N N . LYS B 1 55 ? 17.450 13.380 11.511 1.00 29.22 36 LYS C N 1
ATOM 985 C CA . LYS B 1 55 ? 18.770 13.587 10.933 1.00 31.85 36 LYS C CA 1
ATOM 986 C C . LYS B 1 55 ? 19.137 12.525 9.911 1.00 29.66 36 LYS C C 1
ATOM 987 O O . LYS B 1 55 ? 20.106 12.710 9.168 1.00 28.10 36 LYS C O 1
ATOM 993 N N . SER B 1 56 ? 18.367 11.444 9.826 1.00 27.72 37 SER C N 1
ATOM 994 C CA . SER B 1 56 ? 18.682 10.354 8.914 1.00 28.77 37 SER C CA 1
ATOM 995 C C . SER B 1 56 ? 17.434 9.505 8.723 1.00 24.93 37 SER C C 1
ATOM 996 O O . SER B 1 56 ? 16.466 9.616 9.472 1.00 20.91 37 SER C O 1
ATOM 999 N N . THR B 1 57 ? 17.479 8.640 7.706 1.00 26.55 38 THR C N 1
ATOM 1000 C CA . THR B 1 57 ? 16.366 7.732 7.461 1.00 26.60 38 THR C CA 1
ATOM 1001 C C . THR B 1 57 ? 16.220 6.718 8.586 1.00 27.25 38 THR C C 1
ATOM 1002 O O . THR B 1 57 ? 15.096 6.341 8.940 1.00 23.81 38 THR C O 1
ATOM 1006 N N . ARG B 1 58 ? 17.338 6.296 9.180 1.00 28.61 39 ARG C N 1
ATOM 1007 C CA . ARG B 1 58 ? 17.289 5.392 10.328 1.00 26.68 39 ARG C CA 1
ATOM 1008 C C . ARG B 1 58 ? 16.443 5.977 11.454 1.00 25.06 39 ARG C C 1
ATOM 1009 O O . ARG B 1 58 ? 15.552 5.312 11.991 1.00 22.02 39 ARG C O 1
ATOM 1017 N N . GLU B 1 59 ? 16.714 7.227 11.822 1.00 23.06 40 GLU C N 1
ATOM 1018 C CA . GLU B 1 59 ? 15.912 7.900 12.837 1.00 21.41 40 GLU C CA 1
ATOM 1019 C C . GLU B 1 59 ? 14.471 8.103 12.373 1.00 22.32 40 GLU C C 1
ATOM 1020 O O . GLU B 1 59 ? 13.531 7.920 13.161 1.00 18.33 40 GLU C O 1
ATOM 1026 N N . GLU B 1 60 ? 14.271 8.494 11.106 1.00 18.53 41 GLU C N 1
ATOM 1027 C CA . GLU B 1 60 ? 12.909 8.642 10.586 1.00 18.16 41 GLU C CA 1
ATOM 1028 C C . GLU B 1 60 ? 12.104 7.374 10.808 1.00 16.78 41 GLU C C 1
ATOM 1029 O O . GLU B 1 60 ? 10.943 7.411 11.230 1.00 12.76 41 GLU C O 1
ATOM 1035 N N . MET B 1 61 ? 12.726 6.238 10.553 1.00 16.02 42 MET C N 1
ATOM 1036 C CA . MET B 1 61 ? 12.021 4.976 10.574 1.00 18.93 42 MET C CA 1
ATOM 1037 C C . MET B 1 61 ? 11.789 4.521 12.010 1.00 16.69 42 MET C C 1
ATOM 1038 O O . MET B 1 61 ? 10.725 3.978 12.316 1.00 14.63 42 MET C O 1
ATOM 1043 N N . GLN B 1 62 ? 12.765 4.771 12.900 1.00 17.44 43 GLN C N 1
ATOM 1044 C CA . GLN B 1 62 ? 12.568 4.596 14.340 1.00 19.88 43 GLN C CA 1
ATOM 1045 C C . GLN B 1 62 ? 11.338 5.342 14.837 1.00 17.20 43 GLN C C 1
ATOM 1046 O O . GLN B 1 62 ? 10.544 4.795 15.617 1.00 16.86 43 GLN C O 1
ATOM 1052 N N . ILE B 1 63 ? 11.159 6.592 14.395 1.00 17.26 44 ILE C N 1
ATOM 1053 C CA . ILE B 1 63 ? 9.998 7.378 14.809 1.00 13.21 44 ILE C CA 1
ATOM 1054 C C . ILE B 1 63 ? 8.722 6.744 14.285 1.00 16.29 44 ILE C C 1
ATOM 1055 O O . ILE B 1 63 ? 7.751 6.560 15.028 1.00 16.40 44 ILE C O 1
ATOM 1060 N N . VAL B 1 64 ? 8.704 6.403 12.994 1.00 14.35 45 VAL C N 1
ATOM 1061 C CA . VAL B 1 64 ? 7.525 5.763 12.419 1.00 15.35 45 VAL C CA 1
ATOM 1062 C C . VAL B 1 64 ? 7.131 4.534 13.235 1.00 12.25 45 VAL C C 1
ATOM 1063 O O . VAL B 1 64 ? 5.955 4.328 13.548 1.00 13.31 45 VAL C O 1
ATOM 1067 N N . VAL B 1 65 ? 8.110 3.697 13.583 1.00 16.03 46 VAL C N 1
ATOM 1068 C CA . VAL B 1 65 ? 7.810 2.451 14.291 1.00 14.61 46 VAL C CA 1
ATOM 1069 C C . VAL B 1 65 ? 7.156 2.743 15.641 1.00 16.81 46 VAL C C 1
ATOM 1070 O O . VAL B 1 65 ? 6.183 2.092 16.037 1.00 15.41 46 VAL C O 1
ATOM 1074 N N . GLU B 1 66 ? 7.684 3.729 16.369 1.00 16.79 47 GLU C N 1
ATOM 1075 C CA . GLU B 1 66 ? 7.106 4.072 17.666 1.00 19.60 47 GLU C CA 1
ATOM 1076 C C . GLU B 1 66 ? 5.654 4.501 17.524 1.00 16.84 47 GLU C C 1
ATOM 1077 O O . GLU B 1 66 ? 4.813 4.141 18.349 1.00 17.08 47 GLU C O 1
ATOM 1083 N N . TYR B 1 67 ? 5.326 5.243 16.465 1.00 15.36 48 TYR C N 1
ATOM 1084 C CA . TYR B 1 67 ? 3.959 5.723 16.356 1.00 15.84 48 TYR C CA 1
ATOM 1085 C C . TYR B 1 67 ? 3.048 4.691 15.727 1.00 16.98 48 TYR C C 1
ATOM 1086 O O . TYR B 1 67 ? 1.861 4.646 16.074 1.00 15.48 48 TYR C O 1
ATOM 1095 N N . LEU B 1 68 ? 3.580 3.847 14.829 1.00 14.37 49 LEU C N 1
ATOM 1096 C CA . LEU B 1 68 ? 2.821 2.682 14.382 1.00 18.66 49 LEU C CA 1
ATOM 1097 C C . LEU B 1 68 ? 2.366 1.834 15.562 1.00 17.68 49 LEU C C 1
ATOM 1098 O O . LEU B 1 68 ? 1.277 1.260 15.533 1.00 18.76 49 LEU C O 1
ATOM 1103 N N . ARG B 1 69 ? 3.198 1.717 16.601 1.00 16.34 50 ARG C N 1
ATOM 1104 C CA . ARG B 1 69 ? 2.781 0.949 17.772 1.00 22.83 50 ARG C CA 1
ATOM 1105 C C . ARG B 1 69 ? 1.576 1.586 18.455 1.00 24.06 50 ARG C C 1
ATOM 1106 O O . ARG B 1 69 ? 0.721 0.878 18.995 1.00 31.91 50 ARG C O 1
ATOM 1114 N N . ILE B 1 70 ? 1.479 2.910 18.411 1.00 24.90 51 ILE C N 1
ATOM 1115 C CA . ILE B 1 70 ? 0.448 3.631 19.152 1.00 27.94 51 ILE C CA 1
ATOM 1116 C C . ILE B 1 70 ? -0.856 3.733 18.368 1.00 28.64 51 ILE C C 1
ATOM 1117 O O . ILE B 1 70 ? -1.941 3.712 18.962 1.00 30.90 51 ILE C O 1
ATOM 1122 N N . ASP B 1 71 ? -0.781 3.829 17.045 1.00 26.10 52 ASP C N 1
ATOM 1123 C CA . ASP B 1 71 ? -1.965 4.046 16.215 1.00 28.73 52 ASP C CA 1
ATOM 1124 C C . ASP B 1 71 ? -1.799 3.310 14.888 1.00 21.44 52 ASP C C 1
ATOM 1125 O O . ASP B 1 71 ? -1.473 3.910 13.865 1.00 24.47 52 ASP C O 1
ATOM 1130 N N . PRO B 1 72 ? -2.049 1.997 14.878 1.00 31.24 53 PRO C N 1
ATOM 1131 C CA . PRO B 1 72 ? -1.737 1.198 13.676 1.00 28.29 53 PRO C CA 1
ATOM 1132 C C . PRO B 1 72 ? -2.650 1.458 12.484 1.00 33.07 53 PRO C C 1
ATOM 1133 O O . PRO B 1 72 ? -2.257 1.131 11.357 1.00 31.94 53 PRO C O 1
ATOM 1137 N N . ASP B 1 73 ? -3.843 2.022 12.685 1.00 33.54 54 ASP C N 1
ATOM 1138 C CA . ASP B 1 73 ? -4.814 2.222 11.613 1.00 31.98 54 ASP C CA 1
ATOM 1139 C C . ASP B 1 73 ? -4.751 3.615 11.012 1.00 31.85 54 ASP C C 1
ATOM 1140 O O . ASP B 1 73 ? -5.500 3.915 10.073 1.00 30.25 54 ASP C O 1
ATOM 1145 N N . ASN B 1 74 ? -3.889 4.469 11.543 1.00 28.35 55 ASN C N 1
ATOM 1146 C CA . ASN B 1 74 ? -3.843 5.856 11.130 1.00 24.23 55 ASN C CA 1
ATOM 1147 C C . ASN B 1 74 ? -3.339 5.959 9.697 1.00 24.05 55 ASN C C 1
ATOM 1148 O O . ASN B 1 74 ? -2.279 5.427 9.375 1.00 19.16 55 ASN C O 1
ATOM 1153 N N . ILE B 1 75 ? -4.094 6.656 8.839 1.00 23.69 56 ILE C N 1
ATOM 1154 C CA . ILE B 1 75 ? -3.743 6.738 7.422 1.00 19.55 56 ILE C CA 1
ATOM 1155 C C . ILE B 1 75 ? -2.502 7.594 7.222 1.00 20.32 56 ILE C C 1
ATOM 1156 O O . ILE B 1 75 ? -1.706 7.361 6.298 1.00 16.42 56 ILE C O 1
ATOM 1161 N N . VAL B 1 76 ? -2.303 8.600 8.064 1.00 14.03 57 VAL C N 1
ATOM 1162 C CA . VAL B 1 76 ? -1.091 9.392 7.917 1.00 16.76 57 VAL C CA 1
ATOM 1163 C C . VAL B 1 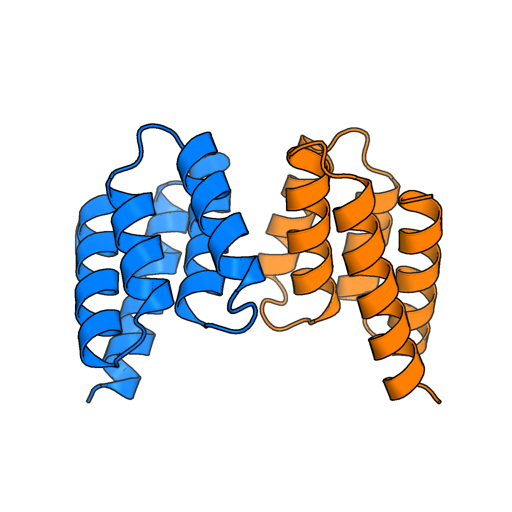76 ? 0.130 8.560 8.266 1.00 15.68 57 VAL C C 1
ATOM 1164 O O . VAL B 1 76 ? 1.138 8.578 7.551 1.00 14.65 57 VAL C O 1
ATOM 1168 N N . LEU B 1 77 ? 0.064 7.818 9.370 1.00 14.98 58 LEU C N 1
ATOM 1169 C CA . LEU B 1 77 ? 1.199 6.996 9.764 1.00 14.61 58 LEU C CA 1
ATOM 1170 C C . LEU B 1 77 ? 1.516 5.953 8.693 1.00 13.06 58 LEU C C 1
ATOM 1171 O O . LEU B 1 77 ? 2.684 5.724 8.363 1.00 11.95 58 LEU C O 1
ATOM 1176 N N . ARG B 1 78 ? 0.483 5.336 8.115 1.00 12.29 59 ARG C N 1
ATOM 1177 C CA . ARG B 1 78 ? 0.714 4.281 7.134 1.00 14.32 59 ARG C CA 1
ATOM 1178 C C . ARG B 1 78 ? 1.359 4.825 5.867 1.00 12.30 59 ARG C C 1
ATOM 1179 O O . ARG B 1 78 ? 2.262 4.198 5.303 1.00 13.41 59 ARG C O 1
ATOM 1187 N N . LYS B 1 79 ? 0.907 5.983 5.406 1.00 11.97 60 LYS C N 1
ATOM 1188 C CA . LYS B 1 79 ? 1.509 6.590 4.226 1.00 14.54 60 LYS C CA 1
ATOM 1189 C C . LYS B 1 79 ? 2.899 7.134 4.534 1.00 14.74 60 LYS C C 1
ATOM 1190 O O . LYS B 1 79 ? 3.809 7.049 3.696 1.00 16.15 60 LYS C O 1
ATOM 1196 N N . LEU B 1 80 ? 3.068 7.724 5.719 1.00 11.64 61 LEU C N 1
ATOM 1197 C CA . LEU B 1 80 ? 4.382 8.183 6.150 1.00 12.37 61 LEU C CA 1
ATOM 1198 C C . LEU B 1 80 ? 5.381 7.034 6.231 1.00 10.91 61 LEU C C 1
ATOM 1199 O O . LEU B 1 80 ? 6.530 7.166 5.784 1.00 12.03 61 LEU C O 1
ATOM 1204 N N . ASP B 1 81 ? 4.958 5.889 6.785 1.00 9.78 62 ASP C N 1
ATOM 1205 C CA . ASP B 1 81 ? 5.804 4.696 6.773 1.00 13.11 62 ASP C CA 1
ATOM 1206 C C . ASP B 1 81 ? 6.245 4.335 5.355 1.00 11.18 62 ASP C C 1
ATOM 1207 O O . ASP B 1 81 ? 7.432 4.099 5.098 1.00 11.17 62 ASP C O 1
ATOM 1212 N N . PHE B 1 82 ? 5.303 4.274 4.420 1.00 11.85 63 PHE C N 1
ATOM 1213 C CA . PHE B 1 82 ? 5.661 3.798 3.086 1.00 11.84 63 PHE C CA 1
ATOM 1214 C C . PHE B 1 82 ? 6.614 4.780 2.408 1.00 11.10 63 PHE C C 1
ATOM 1215 O O . PHE B 1 82 ? 7.587 4.363 1.768 1.00 11.62 63 PHE C O 1
ATOM 1223 N N . ALA B 1 83 ? 6.388 6.090 2.615 1.00 10.44 64 ALA C N 1
ATOM 1224 C CA . ALA B 1 83 ? 7.230 7.134 2.032 1.00 10.78 64 ALA C CA 1
ATOM 1225 C C . ALA B 1 83 ? 8.647 7.074 2.566 1.00 13.61 64 ALA C C 1
ATOM 1226 O O . ALA B 1 83 ? 9.604 7.290 1.813 1.00 11.80 64 ALA C O 1
ATOM 1228 N N . VAL B 1 84 ? 8.798 6.820 3.874 1.00 11.30 65 VAL C N 1
ATOM 1229 C CA . VAL B 1 84 ? 10.120 6.720 4.486 1.00 14.15 65 VAL C CA 1
ATOM 1230 C C . VAL B 1 84 ? 10.846 5.480 3.975 1.00 14.46 65 VAL C C 1
ATOM 1231 O O . VAL B 1 84 ? 12.065 5.492 3.762 1.00 15.55 65 VAL C O 1
ATOM 1235 N N . HIS B 1 85 ? 10.102 4.391 3.773 1.00 11.61 66 HIS C N 1
ATOM 1236 C CA . HIS B 1 85 ? 10.644 3.217 3.107 1.00 15.31 66 HIS C CA 1
ATOM 1237 C C . HIS B 1 85 ? 11.230 3.580 1.753 1.00 14.65 66 HIS C C 1
ATOM 1238 O O . HIS B 1 85 ? 12.354 3.184 1.420 1.00 15.07 66 HIS C O 1
ATOM 1245 N N . LEU B 1 86 ? 10.462 4.326 0.951 1.00 13.98 67 LEU C N 1
ATOM 1246 C CA . LEU B 1 86 ? 10.917 4.700 -0.388 1.00 15.96 67 LEU C CA 1
ATOM 1247 C C . LEU B 1 86 ?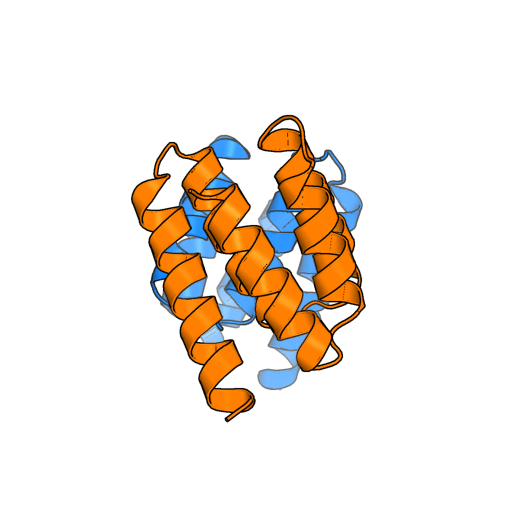 12.124 5.618 -0.310 1.00 20.16 67 LEU C C 1
ATOM 1248 O O . LEU B 1 86 ? 13.076 5.465 -1.084 1.00 18.50 67 LEU C O 1
ATOM 1253 N N . LYS B 1 87 ? 12.100 6.576 0.622 1.00 15.17 68 LYS C N 1
ATOM 1254 C CA . LYS B 1 87 ? 13.270 7.423 0.835 1.00 18.29 68 LYS C CA 1
ATOM 1255 C C . LYS B 1 87 ? 14.480 6.592 1.246 1.00 20.27 68 LYS C C 1
ATOM 1256 O O . LYS B 1 87 ? 15.593 6.837 0.771 1.00 21.79 68 LYS C O 1
ATOM 1262 N N . ASP B 1 88 ? 14.273 5.587 2.115 1.00 22.13 69 ASP C N 1
ATOM 1263 C CA . ASP B 1 88 ? 15.350 4.681 2.523 1.00 23.88 69 ASP C CA 1
ATOM 1264 C C . ASP B 1 88 ? 15.990 3.984 1.329 1.00 28.69 69 ASP C C 1
ATOM 1265 O O . ASP B 1 88 ? 17.188 3.681 1.364 1.00 27.91 69 ASP C O 1
ATOM 1270 N N . GLN B 1 89 ? 15.215 3.727 0.269 1.00 23.70 70 GLN C N 1
ATOM 1271 C CA . GLN B 1 89 ? 15.690 3.054 -0.930 1.00 26.89 70 GLN C CA 1
ATOM 1272 C C . GLN B 1 89 ? 16.265 4.020 -1.957 1.00 25.33 70 GLN C C 1
ATOM 1273 O O . GLN B 1 89 ? 16.583 3.604 -3.074 1.00 29.51 70 GLN C O 1
ATOM 1279 N N . GLY B 1 90 ? 16.412 5.292 -1.610 1.00 26.07 71 GLY C N 1
ATOM 1280 C CA . GLY B 1 90 ? 16.865 6.250 -2.587 1.00 21.69 71 GLY C CA 1
ATOM 1281 C C . GLY B 1 90 ? 15.837 6.578 -3.636 1.00 27.16 71 GLY C C 1
ATOM 1282 O O . GLY B 1 90 ? 16.186 7.166 -4.661 1.00 27.48 71 GLY C O 1
ATOM 1283 N N . LYS B 1 91 ? 14.577 6.200 -3.420 1.00 23.60 72 LYS C N 1
ATOM 1284 C CA . LYS B 1 91 ? 13.490 6.539 -4.340 1.00 20.28 72 LYS C CA 1
ATOM 1285 C C . LYS B 1 91 ? 12.726 7.748 -3.808 1.00 17.47 72 LYS C C 1
ATOM 1286 O O . LYS B 1 91 ? 11.544 7.682 -3.461 1.00 18.26 72 LYS C O 1
ATOM 1292 N N . GLU B 1 92 ? 13.428 8.879 -3.782 1.00 21.23 73 GLU C N 1
ATOM 1293 C CA . GLU B 1 92 ? 12.883 10.069 -3.134 1.00 24.62 73 GLU C CA 1
ATOM 1294 C C . GLU B 1 92 ? 11.713 10.661 -3.915 1.00 25.45 73 GLU C C 1
ATOM 1295 O O . GLU B 1 92 ? 10.770 11.189 -3.310 1.00 24.40 73 GLU C O 1
ATOM 1301 N N . GLU B 1 93 ? 11.736 10.566 -5.249 1.00 24.64 74 GLU C N 1
ATOM 1302 C CA . GLU B 1 93 ? 10.621 11.077 -6.043 1.00 27.68 74 GLU C CA 1
ATOM 1303 C C . GLU B 1 93 ? 9.336 10.319 -5.751 1.00 23.56 74 GLU C C 1
ATOM 1304 O O . GLU B 1 93 ? 8.269 10.929 -5.595 1.00 19.84 74 GLU C O 1
ATOM 1310 N N . GLU B 1 94 ? 9.407 8.982 -5.715 1.00 21.26 75 GLU C N 1
ATOM 1311 C CA . GLU B 1 94 ? 8.223 8.197 -5.384 1.00 22.06 75 GLU C CA 1
ATOM 1312 C C . GLU B 1 94 ? 7.766 8.470 -3.959 1.00 14.17 75 GLU C C 1
ATOM 1313 O O . GLU B 1 94 ? 6.560 8.535 -3.696 1.00 17.62 75 GLU C O 1
ATOM 1319 N N . ALA B 1 95 ? 8.714 8.599 -3.027 1.00 17.25 76 ALA C N 1
ATOM 1320 C CA . ALA B 1 95 ? 8.378 8.964 -1.654 1.00 17.13 76 ALA C CA 1
ATOM 1321 C C . ALA B 1 95 ? 7.578 10.254 -1.622 1.00 18.97 76 ALA C C 1
ATOM 1322 O O . ALA B 1 95 ? 6.565 10.350 -0.920 1.00 18.11 76 ALA C O 1
ATOM 1324 N N . LYS B 1 96 ? 8.003 11.254 -2.400 1.00 19.44 77 LYS C N 1
ATOM 1325 C CA . LYS B 1 96 ? 7.270 12.517 -2.424 1.00 18.74 77 LYS C CA 1
ATOM 1326 C C . LYS B 1 96 ? 5.917 12.375 -3.114 1.00 17.74 77 LYS C C 1
ATOM 1327 O O . LYS B 1 96 ? 4.951 13.045 -2.724 1.00 16.33 77 LYS C O 1
ATOM 1333 N N . LYS B 1 97 ? 5.814 11.519 -4.137 1.00 14.80 78 LYS C N 1
ATOM 1334 C CA . LYS B 1 97 ? 4.506 11.293 -4.742 1.00 16.92 78 LYS C CA 1
ATOM 1335 C C . LYS B 1 97 ? 3.540 10.649 -3.752 1.00 17.86 78 LYS C C 1
ATOM 1336 O O . LYS B 1 97 ? 2.336 10.918 -3.797 1.00 14.24 78 LYS C O 1
ATOM 1342 N N . VAL B 1 98 ? 4.041 9.781 -2.870 1.00 14.30 79 VAL C N 1
ATOM 1343 C CA . VAL B 1 98 ? 3.186 9.214 -1.827 1.00 15.25 79 VAL C CA 1
ATOM 1344 C C . VAL B 1 98 ? 2.608 10.319 -0.946 1.00 16.79 79 VAL C C 1
ATOM 1345 O O . VAL B 1 98 ? 1.416 10.313 -0.621 1.00 15.95 79 VAL C O 1
ATOM 1349 N N . LEU B 1 99 ? 3.437 11.287 -0.549 1.00 15.08 80 LEU C N 1
ATOM 1350 C CA . LEU B 1 99 ? 2.944 12.350 0.324 1.00 14.31 80 LEU C CA 1
ATOM 1351 C C . LEU B 1 99 ? 1.987 13.272 -0.416 1.00 13.55 80 LEU C C 1
ATOM 1352 O O . LEU B 1 99 ? 1.029 13.774 0.175 1.00 14.50 80 LEU C O 1
ATOM 1357 N N . GLU B 1 100 ? 2.238 13.524 -1.707 1.00 17.14 81 GLU C N 1
ATOM 1358 C CA . GLU B 1 100 ? 1.313 14.343 -2.488 1.00 18.00 81 GLU C CA 1
ATOM 1359 C C . GLU B 1 100 ? -0.072 13.716 -2.513 1.00 16.93 81 GLU C C 1
ATOM 1360 O O . GLU B 1 100 ? -1.084 14.413 -2.386 1.00 17.03 81 GLU C O 1
ATOM 1366 N N . LYS B 1 101 ? -0.131 12.392 -2.651 1.00 14.97 82 LYS C N 1
ATOM 1367 C CA . LYS B 1 101 ? -1.410 11.691 -2.589 1.00 18.95 82 LYS C CA 1
ATOM 1368 C C . LYS B 1 101 ? -2.008 11.749 -1.183 1.00 21.75 82 LYS C C 1
ATOM 1369 O O . LYS B 1 101 ? -3.228 11.889 -1.024 1.00 20.56 82 LYS C O 1
ATOM 1375 N N . LEU B 1 102 ? -1.170 11.663 -0.144 1.00 17.94 83 LEU C N 1
ATOM 1376 C CA . LEU B 1 102 ? -1.700 11.794 1.212 1.00 16.97 83 LEU C CA 1
ATOM 1377 C C . LEU B 1 102 ? -2.267 13.191 1.444 1.00 16.34 83 LEU C C 1
ATOM 1378 O O . LEU B 1 102 ? -3.348 13.342 2.024 1.00 15.72 83 LEU C O 1
ATOM 1383 N N . ILE B 1 103 ? -1.558 14.222 0.976 1.00 16.02 84 ILE C N 1
ATOM 1384 C CA . ILE B 1 103 ? -2.059 15.593 1.046 1.00 18.41 84 ILE C CA 1
ATOM 1385 C C . ILE B 1 103 ? -3.412 15.717 0.348 1.00 20.53 84 ILE C C 1
ATOM 1386 O O . ILE B 1 103 ? -4.342 16.347 0.865 1.00 21.43 84 ILE C O 1
ATOM 1391 N N . GLU B 1 104 ? -3.546 15.121 -0.833 1.00 18.00 85 GLU C N 1
ATOM 1392 C CA . GLU B 1 104 ? -4.817 15.201 -1.544 1.00 23.88 85 GLU C CA 1
ATOM 1393 C C . GLU B 1 104 ? -5.936 14.530 -0.757 1.00 22.99 85 GLU C C 1
ATOM 1394 O O . GLU B 1 104 ? -7.059 15.051 -0.698 1.00 25.48 85 GLU C O 1
ATOM 1400 N N . GLU B 1 105 ? -5.656 13.364 -0.163 1.00 21.98 86 GLU C N 1
ATOM 1401 C CA . GLU B 1 105 ? -6.664 12.679 0.640 1.00 23.71 86 GLU C CA 1
ATOM 1402 C C . GLU B 1 105 ? -7.045 13.507 1.865 1.00 25.80 86 GLU C C 1
ATOM 1403 O O . GLU B 1 105 ? -8.230 13.614 2.207 1.00 22.54 86 GLU C O 1
ATOM 1409 N N . LEU B 1 106 ? -6.055 14.089 2.546 1.00 23.45 87 LEU C N 1
ATOM 1410 C CA . LEU B 1 106 ? -6.357 14.926 3.706 1.00 23.64 87 LEU C CA 1
ATOM 1411 C C . LEU B 1 106 ? -7.200 16.124 3.300 1.00 20.25 87 LEU C C 1
ATOM 1412 O O . LEU B 1 106 ? -8.173 16.472 3.972 1.00 20.66 87 LEU C O 1
ATOM 1417 N N . LYS B 1 107 ? -6.824 16.778 2.204 1.00 24.51 88 LYS C N 1
ATOM 1418 C CA . LYS B 1 107 ? -7.570 17.951 1.768 1.00 26.74 88 LYS C CA 1
ATOM 1419 C C . LYS B 1 107 ? -9.022 17.589 1.488 1.00 28.87 88 LYS C C 1
ATOM 1420 O O . LYS B 1 107 ? -9.939 18.282 1.936 1.00 28.98 88 LYS C O 1
ATOM 1426 N N . LYS B 1 108 ? -9.253 16.472 0.794 1.00 29.16 89 LYS C N 1
ATOM 1427 C CA . LYS B 1 108 ? -10.611 16.096 0.409 1.00 30.10 89 LYS C CA 1
ATOM 1428 C C . LYS B 1 108 ? -11.458 15.743 1.621 1.00 33.11 89 LYS C C 1
ATOM 1429 O O . LYS B 1 108 ? -12.672 15.965 1.607 1.00 33.72 89 LYS C O 1
ATOM 1435 N N . GLN B 1 109 ? -10.852 15.177 2.671 1.00 25.33 90 GLN C N 1
ATOM 1436 C CA . GLN B 1 109 ? -11.594 14.983 3.907 1.00 23.99 90 GLN C CA 1
ATOM 1437 C C . GLN B 1 109 ? -11.961 16.321 4.540 1.00 30.94 90 GLN C C 1
ATOM 1438 O O . GLN B 1 109 ? -12.995 16.421 5.208 1.00 31.57 90 GLN C O 1
ATOM 1444 N N . LEU B 1 110 ? -11.143 17.360 4.310 1.00 29.97 91 LEU C N 1
ATOM 1445 C CA . LEU B 1 110 ? -11.289 18.654 4.970 1.00 29.88 91 LEU C CA 1
ATOM 1446 C C . LEU B 1 110 ? -12.208 19.627 4.251 1.00 31.82 91 LEU C C 1
ATOM 1447 O O . LEU B 1 110 ? -12.854 20.449 4.911 1.00 39.02 91 LEU C O 1
ATOM 1452 N N . GLU B 1 111 ? -12.251 19.605 2.929 1.00 32.68 92 GLU C N 1
ATOM 1453 C CA . GLU B 1 111 ? -13.076 20.571 2.224 1.00 37.48 92 GLU C CA 1
ATOM 1454 C C . GLU B 1 111 ? -14.517 20.097 2.208 1.00 41.87 92 GLU C C 1
ATOM 1455 O O . GLU B 1 111 ? -15.192 20.133 3.249 1.00 43.27 92 GLU C O 1
#